Protein AF-0000000071989677 (afdb_homodimer)

Organism: Chionoecetes opilio (NCBI:txid41210)

Sequence (294 aa):
MMSCSSGSSRVSRPVISDDARLCLTEVFINRMLTSAHYLNSQHDYKFWLKRKIQFFIKEGLEKKLRVIFDDLLGLRLSGTVGQAEECGTVGQAEECSSKLAKIMNCDKKTLLEEFLKEILLAKNSVQLQRLYAEYKEQLETGAVDMIMMSCSSGSSRVSRPVISDDARLCLTEVFINRMLTSAHYLNSQHDYKFWLKRKIQFFIKEGLEKKLRVIFDDLLGLRLSGTVGQAEECGTVGQAEECSSKLAKIMNCDKKTLLEEFLKEILLAKNSVQLQRLYAEYKEQLETGAVDMI

Structure (mmCIF, N/CA/C/O backbone):
data_AF-0000000071989677-model_v1
#
loop_
_entity.id
_entity.type
_entity.pdbx_description
1 polymer 'Protein HIRA'
#
loop_
_atom_site.group_PDB
_atom_site.id
_atom_site.type_symbol
_atom_site.label_atom_id
_atom_site.label_alt_id
_atom_site.label_comp_id
_atom_site.label_asym_id
_atom_site.label_entity_id
_atom_site.label_seq_id
_atom_site.pdbx_PDB_ins_code
_atom_site.Cartn_x
_atom_site.Cartn_y
_atom_site.Cartn_z
_atom_site.occupancy
_atom_site.B_iso_or_equiv
_atom_site.auth_seq_id
_atom_site.auth_comp_id
_atom_site.auth_asym_id
_atom_site.auth_atom_id
_atom_site.pdbx_PDB_model_num
ATOM 1 N N . MET A 1 1 ? -60.062 -8.312 21.125 1 34.72 1 MET A N 1
ATOM 2 C CA . MET A 1 1 ? -58.938 -9.047 20.594 1 34.72 1 MET A CA 1
ATOM 3 C C . MET A 1 1 ? -58.188 -8.211 19.562 1 34.72 1 MET A C 1
ATOM 5 O O . MET A 1 1 ? -58.656 -8.016 18.438 1 34.72 1 MET A O 1
ATOM 9 N N . MET A 1 2 ? -57.625 -7.062 19.969 1 46.72 2 MET A N 1
ATOM 10 C CA . MET A 1 2 ? -56.781 -6.148 19.219 1 46.72 2 MET A CA 1
ATOM 11 C C . MET A 1 2 ? -55.562 -6.879 18.641 1 46.72 2 MET A C 1
ATOM 13 O O . MET A 1 2 ? -54.781 -7.496 19.375 1 46.72 2 MET A O 1
ATOM 17 N N . SER A 1 3 ? -55.656 -7.508 17.422 1 47.75 3 SER A N 1
ATOM 18 C CA . SER A 1 3 ? -54.562 -8.062 16.641 1 47.75 3 SER A CA 1
ATOM 19 C C . SER A 1 3 ? -53.438 -7.047 16.484 1 47.75 3 SER A C 1
ATOM 21 O O . SER A 1 3 ? -53.656 -5.945 15.969 1 47.75 3 SER A O 1
ATOM 23 N N . CYS A 1 4 ? -52.5 -6.91 17.438 1 49.66 4 CYS A N 1
ATOM 24 C CA . CYS A 1 4 ? -51.25 -6.211 17.234 1 49.66 4 CYS A CA 1
ATOM 25 C C . CYS A 1 4 ? -50.562 -6.684 15.945 1 49.66 4 CYS A C 1
ATOM 27 O O . CYS A 1 4 ? -50.344 -7.883 15.758 1 49.66 4 CYS A O 1
ATOM 29 N N . SER A 1 5 ? -50.906 -6.082 14.766 1 47.75 5 SER A N 1
ATOM 30 C CA . SER A 1 5 ? -50.125 -6.293 13.555 1 47.75 5 SER A CA 1
ATOM 31 C C . SER A 1 5 ? -48.625 -6.074 13.805 1 47.75 5 SER A C 1
ATOM 33 O O . SER A 1 5 ? -48.219 -4.977 14.188 1 47.75 5 SER A O 1
ATOM 35 N N . SER A 1 6 ? -47.906 -7.012 14.43 1 46.47 6 SER A N 1
ATOM 36 C CA . SER A 1 6 ? -46.438 -6.957 14.453 1 46.47 6 SER A CA 1
ATOM 37 C C . SER A 1 6 ? -45.875 -6.676 13.062 1 46.47 6 SER A C 1
ATOM 39 O O . SER A 1 6 ? -46.031 -7.492 12.148 1 46.47 6 SER A O 1
ATOM 41 N N . GLY A 1 7 ? -46.031 -5.48 12.555 1 43.81 7 GLY A N 1
ATOM 42 C CA . GLY A 1 7 ? -45.312 -5.109 11.344 1 43.81 7 GLY A CA 1
ATOM 43 C C . GLY A 1 7 ? -43.844 -5.562 11.352 1 43.81 7 GLY A C 1
ATOM 44 O O . GLY A 1 7 ? -43.125 -5.32 12.312 1 43.81 7 GLY A O 1
ATOM 45 N N . SER A 1 8 ? -43.469 -6.785 10.922 1 48.72 8 SER A N 1
ATOM 46 C CA . SER A 1 8 ? -42.125 -7.238 10.656 1 48.72 8 SER A CA 1
ATOM 47 C C . SER A 1 8 ? -41.312 -6.184 9.883 1 48.72 8 SER A C 1
ATOM 49 O O . SER A 1 8 ? -41.594 -5.934 8.703 1 48.72 8 SER A O 1
ATOM 51 N N . SER A 1 9 ? -41 -5.016 10.469 1 49.25 9 SER A N 1
ATOM 52 C CA . SER A 1 9 ? -40.062 -4.098 9.812 1 49.25 9 SER A CA 1
ATOM 53 C C . SER A 1 9 ? -38.875 -4.848 9.203 1 49.25 9 SER A C 1
ATOM 55 O O . SER A 1 9 ? -38.125 -5.512 9.922 1 49.25 9 SER A O 1
ATOM 57 N N . ARG A 1 10 ? -38.938 -5.469 8.1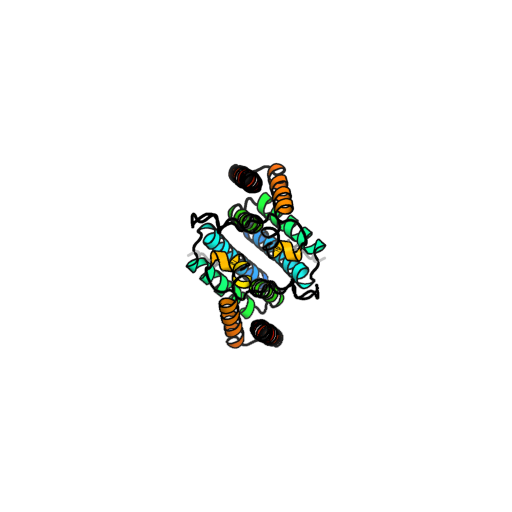09 1 52.16 10 ARG A N 1
ATOM 58 C CA . ARG A 1 10 ? -37.781 -6.02 7.398 1 52.16 10 ARG A CA 1
ATOM 59 C C . ARG A 1 10 ? -36.594 -5.082 7.48 1 52.16 10 ARG A C 1
ATOM 61 O O . ARG A 1 10 ? -36.688 -3.924 7.062 1 52.16 10 ARG A O 1
ATOM 68 N N . VAL A 1 11 ? -35.844 -4.902 8.492 1 56.12 11 VAL A N 1
ATOM 69 C CA . VAL A 1 11 ? -34.625 -4.148 8.555 1 56.12 11 VAL A CA 1
ATOM 70 C C . VAL A 1 11 ? -33.812 -4.348 7.266 1 56.12 11 VAL A C 1
ATOM 72 O O . VAL A 1 11 ? -33.469 -5.477 6.906 1 56.12 11 VAL A O 1
ATOM 75 N N . SER A 1 12 ? -34.156 -3.689 6.18 1 59.22 12 SER A N 1
ATOM 76 C CA . SER A 1 12 ? -33.406 -3.717 4.926 1 59.22 12 SER A CA 1
ATOM 77 C C . SER A 1 12 ? -31.906 -3.545 5.168 1 59.22 12 SER A C 1
ATOM 79 O O . SER A 1 12 ? -31.484 -2.625 5.875 1 59.22 12 SER A O 1
ATOM 81 N N . ARG A 1 13 ? -31.172 -4.586 5.414 1 62.34 13 ARG A N 1
ATOM 82 C CA . ARG A 1 13 ? -29.719 -4.496 5.539 1 62.34 13 ARG A CA 1
ATOM 83 C C . ARG A 1 13 ? -29.125 -3.596 4.457 1 62.34 13 ARG A C 1
ATOM 85 O O . ARG A 1 13 ? -29.484 -3.715 3.283 1 62.34 13 ARG A O 1
ATOM 92 N N . PRO A 1 14 ? -28.594 -2.406 4.816 1 66.12 14 PRO A N 1
ATOM 93 C CA . PRO A 1 14 ? -28.016 -1.538 3.789 1 66.12 14 PRO A CA 1
ATOM 94 C C . PRO A 1 14 ? -27.172 -2.309 2.768 1 66.12 14 PRO A C 1
ATOM 96 O O . PRO A 1 14 ? -26.406 -3.205 3.139 1 66.12 14 PRO A O 1
ATOM 99 N N . VAL A 1 15 ? -27.641 -2.412 1.611 1 72.94 15 VAL A N 1
ATOM 100 C CA . VAL A 1 15 ? -26.891 -3.041 0.527 1 72.94 15 VAL A CA 1
ATOM 101 C C . VAL A 1 15 ? -25.562 -2.318 0.331 1 72.94 15 VAL A C 1
ATOM 103 O O . VAL A 1 15 ? -25.531 -1.092 0.214 1 72.94 15 VAL A O 1
ATOM 106 N N . ILE A 1 16 ? -24.422 -2.861 0.712 1 79.94 16 ILE A N 1
ATOM 107 C CA . ILE A 1 16 ? -23.094 -2.305 0.439 1 79.94 16 ILE A CA 1
ATOM 108 C C . ILE A 1 16 ? -22.766 -2.451 -1.046 1 79.94 16 ILE A C 1
ATOM 110 O O . ILE A 1 16 ? -22.953 -3.523 -1.625 1 79.94 16 ILE A O 1
ATOM 114 N N . SER A 1 17 ? -22.531 -1.396 -1.758 1 85.75 17 SER A N 1
ATOM 115 C CA . SER A 1 17 ? -22.156 -1.418 -3.172 1 85.75 17 SER A CA 1
ATOM 116 C C . SER A 1 17 ? -20.922 -2.275 -3.412 1 85.75 17 SER A C 1
ATOM 118 O O . SER A 1 17 ? -20.125 -2.48 -2.504 1 85.75 17 SER A O 1
ATOM 120 N N . ASP A 1 18 ? -20.812 -2.881 -4.488 1 87.25 18 ASP A N 1
ATOM 121 C CA . ASP A 1 18 ? -19.672 -3.695 -4.871 1 87.25 18 ASP A CA 1
ATOM 122 C C . ASP A 1 18 ? -18.359 -2.932 -4.672 1 87.25 18 ASP A C 1
ATOM 124 O O . ASP A 1 18 ? -17.375 -3.494 -4.195 1 87.25 18 ASP A O 1
ATOM 128 N N . ASP A 1 19 ? -18.422 -1.748 -5.035 1 86.62 19 ASP A N 1
ATOM 129 C CA . ASP A 1 19 ? -17.234 -0.915 -4.887 1 86.62 19 ASP A CA 1
ATOM 130 C C . ASP A 1 19 ? -16.859 -0.758 -3.416 1 86.62 19 ASP A C 1
ATOM 132 O O . ASP A 1 19 ? -15.672 -0.759 -3.07 1 86.62 19 ASP A O 1
ATOM 136 N N . ALA A 1 20 ? -17.844 -0.598 -2.615 1 87.75 20 ALA A N 1
ATOM 137 C CA . ALA A 1 20 ? -17.594 -0.461 -1.183 1 87.75 20 ALA A CA 1
ATOM 138 C C . ALA A 1 20 ? -17.016 -1.749 -0.599 1 87.75 20 ALA A C 1
ATOM 140 O O . ALA A 1 20 ? -16.125 -1.71 0.255 1 87.75 20 ALA A O 1
ATOM 141 N N . ARG A 1 21 ? -17.547 -2.795 -1.074 1 90.81 21 ARG A N 1
ATOM 142 C CA . ARG A 1 21 ? -17.062 -4.09 -0.607 1 90.81 21 ARG A CA 1
ATOM 143 C C . ARG A 1 21 ? -15.594 -4.289 -0.957 1 90.81 21 ARG A C 1
ATOM 145 O O . ARG A 1 21 ? -14.82 -4.797 -0.142 1 90.81 21 ARG A O 1
ATOM 152 N N . LEU A 1 22 ? -15.219 -3.91 -2.186 1 93.44 22 LEU A N 1
ATOM 153 C CA . LEU A 1 22 ? -13.836 -4.012 -2.631 1 93.44 22 LEU A CA 1
ATOM 154 C C . LEU A 1 22 ? -12.922 -3.145 -1.771 1 93.44 22 LEU A C 1
ATOM 156 O O . LEU A 1 22 ? -11.844 -3.584 -1.364 1 93.44 22 LEU A O 1
ATOM 160 N N . CYS A 1 23 ? -13.422 -1.989 -1.438 1 94.06 23 CYS A N 1
ATOM 161 C CA . CYS A 1 23 ? -12.648 -1.053 -0.632 1 94.06 23 CYS A CA 1
ATOM 162 C C . CYS A 1 23 ? -12.461 -1.581 0.785 1 94.06 23 CYS A C 1
ATOM 164 O O . CYS A 1 23 ? -11.359 -1.534 1.327 1 94.06 23 CYS A O 1
ATOM 166 N N . LEU A 1 24 ? -13.508 -2.074 1.321 1 93.94 24 LEU A N 1
ATOM 167 C CA . LEU A 1 24 ? -13.438 -2.561 2.695 1 93.94 24 LEU A CA 1
ATOM 168 C C . LEU A 1 24 ? -12.523 -3.775 2.799 1 93.94 24 LEU A C 1
ATOM 170 O O . LEU A 1 24 ? -11.758 -3.898 3.754 1 93.94 24 LEU A O 1
ATOM 174 N N . THR A 1 25 ? -12.555 -4.621 1.812 1 96.5 25 THR A N 1
ATOM 175 C CA . THR A 1 25 ? -11.703 -5.805 1.805 1 96.5 25 THR A CA 1
ATOM 176 C C . THR A 1 25 ? -10.242 -5.414 1.649 1 96.5 25 THR A C 1
ATOM 178 O O . THR A 1 25 ? -9.375 -5.922 2.371 1 96.5 25 THR A O 1
ATOM 181 N N . GLU A 1 26 ? -10.023 -4.492 0.731 1 97 26 GLU A N 1
ATOM 182 C CA . GLU A 1 26 ? -8.656 -4.039 0.523 1 97 26 GLU A CA 1
ATOM 183 C C . GLU A 1 26 ? -8.086 -3.391 1.784 1 97 26 GLU A C 1
ATOM 185 O O . GLU A 1 26 ? -6.953 -3.668 2.176 1 97 26 GLU A O 1
ATOM 190 N N . VAL A 1 27 ? -8.875 -2.574 2.408 1 95.75 27 VAL A N 1
ATOM 191 C CA . VAL A 1 27 ? -8.43 -1.885 3.615 1 95.75 27 VAL A CA 1
ATOM 192 C C . VAL A 1 27 ? -8.18 -2.898 4.727 1 95.75 27 VAL A C 1
ATOM 194 O O . VAL A 1 27 ? -7.195 -2.793 5.465 1 95.75 27 VAL A O 1
ATOM 197 N N . PHE A 1 28 ? -9 -3.867 4.828 1 96.12 28 PHE A N 1
ATOM 198 C CA . PHE A 1 28 ? -8.828 -4.914 5.828 1 96.12 28 PHE A CA 1
ATOM 199 C C . PHE A 1 28 ? -7.523 -5.668 5.609 1 96.12 28 PHE A C 1
ATOM 201 O O . PHE A 1 28 ? -6.734 -5.832 6.543 1 96.12 28 PHE A O 1
ATOM 208 N N . ILE A 1 29 ? -7.289 -6.094 4.441 1 97.62 29 ILE A N 1
ATOM 209 C CA . ILE A 1 29 ? -6.07 -6.828 4.121 1 97.62 29 ILE A CA 1
ATOM 210 C C . ILE A 1 29 ? -4.852 -5.961 4.43 1 97.62 29 ILE A C 1
ATOM 212 O O . ILE A 1 29 ? -3.877 -6.438 5.02 1 97.62 29 ILE A O 1
ATOM 216 N N . ASN A 1 30 ? -4.945 -4.73 4.094 1 95.94 30 ASN A N 1
ATOM 217 C CA . ASN A 1 30 ? -3.842 -3.812 4.355 1 95.94 30 ASN A CA 1
ATOM 218 C C . ASN A 1 30 ? -3.625 -3.609 5.852 1 95.94 30 ASN A C 1
ATOM 220 O O . ASN A 1 30 ? -2.488 -3.467 6.305 1 95.94 30 ASN A O 1
ATOM 224 N N . ARG A 1 31 ? -4.688 -3.604 6.508 1 95.12 31 ARG A N 1
ATOM 225 C CA . ARG A 1 31 ? -4.574 -3.5 7.961 1 95.12 31 ARG A CA 1
ATOM 226 C C . ARG A 1 31 ? -3.855 -4.711 8.539 1 95.12 31 ARG A C 1
ATOM 228 O O . ARG A 1 31 ? -2.998 -4.57 9.414 1 95.12 31 ARG A O 1
ATOM 235 N N . MET A 1 32 ? -4.156 -5.844 8.07 1 96.31 32 MET A N 1
ATOM 236 C CA . MET A 1 32 ? -3.52 -7.074 8.531 1 96.31 32 MET A CA 1
ATOM 237 C C . MET A 1 32 ? -2.049 -7.113 8.125 1 96.31 32 MET A C 1
ATOM 239 O O . MET A 1 32 ? -1.194 -7.52 8.914 1 96.31 32 MET A O 1
ATOM 243 N N . LEU A 1 33 ? -1.789 -6.621 6.941 1 94.88 33 LEU A N 1
ATOM 244 C CA . LEU A 1 33 ? -0.411 -6.539 6.469 1 94.88 33 LEU A CA 1
ATOM 245 C C . LEU A 1 33 ? 0.403 -5.582 7.336 1 94.88 33 LEU A C 1
ATOM 247 O O . LEU A 1 33 ? 1.522 -5.906 7.738 1 94.88 33 LEU A O 1
ATOM 251 N N . THR A 1 34 ? -0.198 -4.441 7.699 1 93.62 34 THR A N 1
ATOM 252 C CA . THR A 1 34 ? 0.452 -3.445 8.547 1 93.62 34 THR A CA 1
ATOM 253 C C . THR A 1 34 ? 0.722 -4.016 9.938 1 93.62 34 THR A C 1
ATOM 255 O O . THR A 1 34 ? 1.804 -3.818 10.492 1 93.62 34 THR A O 1
ATOM 258 N N . SER A 1 35 ? -0.231 -4.703 10.422 1 94.31 35 SER A N 1
ATOM 259 C CA . SER A 1 35 ? -0.072 -5.324 11.734 1 94.31 35 SER A CA 1
ATOM 260 C C . SER A 1 35 ? 1.039 -6.371 11.719 1 94.31 35 SER A C 1
ATOM 262 O O . SER A 1 35 ? 1.863 -6.418 12.633 1 94.31 35 SER A O 1
ATOM 264 N N . ALA A 1 36 ? 1.055 -7.203 10.695 1 93.38 36 ALA A N 1
ATOM 265 C CA . ALA A 1 36 ? 2.096 -8.219 10.555 1 93.38 36 ALA A CA 1
ATOM 266 C C . ALA A 1 36 ? 3.477 -7.574 10.453 1 93.38 36 ALA A C 1
ATOM 268 O O . ALA A 1 36 ? 4.445 -8.078 11.031 1 93.38 36 ALA A O 1
ATOM 269 N N . HIS A 1 37 ? 3.535 -6.473 9.703 1 86.88 37 HIS A N 1
ATOM 270 C CA . HIS A 1 37 ? 4.773 -5.715 9.578 1 86.88 37 HIS A CA 1
ATOM 271 C C . HIS A 1 37 ? 5.219 -5.164 10.93 1 86.88 37 HIS A C 1
ATOM 273 O O . HIS A 1 37 ? 6.391 -5.27 11.297 1 86.88 37 HIS A O 1
ATOM 279 N N . TYR A 1 38 ? 4.266 -4.633 11.633 1 83.94 38 TYR A N 1
ATOM 280 C CA . TYR A 1 38 ? 4.535 -4.027 12.93 1 83.94 38 TYR A CA 1
ATOM 281 C C . TYR A 1 38 ? 5.012 -5.07 13.938 1 83.94 38 TYR A C 1
ATOM 283 O O . TYR A 1 38 ? 5.887 -4.797 14.758 1 83.94 38 TYR A O 1
ATOM 291 N N . LEU A 1 39 ? 4.527 -6.195 13.797 1 87.19 39 LEU A N 1
ATOM 292 C CA . LEU A 1 39 ? 4.879 -7.297 14.688 1 87.19 39 LEU A CA 1
ATOM 293 C C . LEU A 1 39 ? 6.129 -8.016 14.188 1 87.19 39 LEU A C 1
ATOM 295 O O . LEU A 1 39 ? 6.656 -8.898 14.867 1 87.19 39 LEU A O 1
ATOM 299 N N . ASN A 1 40 ? 6.605 -7.715 13.117 1 83.56 40 ASN A N 1
ATOM 300 C CA . ASN A 1 40 ? 7.773 -8.305 12.469 1 83.56 40 ASN A CA 1
ATOM 301 C C . ASN A 1 40 ? 7.621 -9.812 12.305 1 83.56 40 ASN A C 1
ATOM 303 O O . ASN A 1 40 ? 8.578 -10.562 12.508 1 83.56 40 ASN A O 1
ATOM 307 N N . SER A 1 41 ? 6.465 -10.188 12.055 1 89.94 41 SER A N 1
ATOM 308 C CA . SER A 1 41 ? 6.199 -11.594 11.781 1 89.94 41 SER A CA 1
ATOM 309 C C . SER A 1 41 ? 6.297 -11.891 10.289 1 89.94 41 SER A C 1
ATOM 311 O O . SER A 1 41 ? 5.406 -11.531 9.516 1 89.94 41 SER A O 1
ATOM 313 N N . GLN A 1 42 ? 7.254 -12.656 9.969 1 87.31 42 GLN A N 1
ATOM 314 C CA . GLN A 1 42 ? 7.516 -12.961 8.57 1 87.31 42 GLN A CA 1
ATOM 315 C C . GLN A 1 42 ? 6.43 -13.867 7.992 1 87.31 42 GLN A C 1
ATOM 317 O O . GLN A 1 42 ? 5.953 -13.641 6.875 1 87.31 42 GLN A O 1
ATOM 322 N N . HIS A 1 43 ? 6.074 -14.828 8.766 1 90.81 43 HIS A N 1
ATOM 323 C CA . HIS A 1 43 ? 5.09 -15.797 8.305 1 90.81 43 HIS A CA 1
ATOM 324 C C . HIS A 1 43 ? 3.738 -15.133 8.055 1 90.81 43 HIS A C 1
ATOM 326 O O . HIS A 1 43 ? 3.119 -15.352 7.008 1 90.81 43 HIS A O 1
ATOM 332 N N . ASP A 1 44 ? 3.348 -14.289 9.016 1 93.88 44 ASP A N 1
ATOM 333 C CA . ASP A 1 44 ? 2.07 -13.602 8.883 1 93.88 44 ASP A CA 1
ATOM 334 C C . ASP A 1 44 ? 2.098 -12.617 7.719 1 93.88 44 ASP A C 1
ATOM 336 O O . ASP A 1 44 ? 1.108 -12.469 6.996 1 93.88 44 ASP A O 1
ATOM 340 N N . TYR A 1 45 ? 3.146 -11.992 7.582 1 92.25 45 TYR A N 1
ATOM 341 C CA . TYR A 1 45 ? 3.26 -11.023 6.492 1 92.25 45 TYR A CA 1
ATOM 342 C C . TYR A 1 45 ? 3.111 -11.711 5.141 1 92.25 45 TYR A C 1
ATOM 344 O O . TYR A 1 45 ? 2.352 -11.25 4.285 1 92.25 45 TYR A O 1
ATOM 352 N N . LYS A 1 46 ? 3.789 -12.781 4.996 1 92.62 46 LYS A N 1
ATOM 353 C CA . LYS A 1 46 ? 3.725 -13.539 3.75 1 92.62 46 LYS A CA 1
ATOM 354 C C . LYS A 1 46 ? 2.303 -14.016 3.469 1 92.62 46 LYS A C 1
ATOM 356 O O . LYS A 1 46 ? 1.837 -13.961 2.33 1 92.62 46 LYS A O 1
ATOM 361 N N . PHE A 1 47 ? 1.685 -14.43 4.473 1 94.38 47 PHE A N 1
ATOM 362 C CA . PHE A 1 47 ? 0.32 -14.922 4.352 1 94.38 47 PHE A CA 1
ATOM 363 C C . PHE A 1 47 ? -0.61 -13.836 3.83 1 94.38 47 PHE A C 1
ATOM 365 O O . PHE A 1 47 ? -1.343 -14.055 2.861 1 94.38 47 PHE A O 1
ATOM 372 N N . TRP A 1 48 ? -0.551 -12.664 4.453 1 96.19 48 TRP A N 1
ATOM 373 C CA . TRP A 1 48 ? -1.458 -11.578 4.086 1 96.19 48 TRP A CA 1
ATOM 374 C C . TRP A 1 48 ? -1.076 -10.984 2.736 1 96.19 48 TRP A C 1
ATOM 376 O O . TRP A 1 48 ? -1.94 -10.516 1.99 1 96.19 48 TRP A O 1
ATOM 386 N N . LEU A 1 49 ? 0.143 -11.039 2.367 1 94.5 49 LEU A N 1
ATOM 387 C CA . LEU A 1 49 ? 0.559 -10.617 1.034 1 94.5 49 LEU A CA 1
ATOM 388 C C . LEU A 1 49 ? -0.009 -11.547 -0.033 1 94.5 49 LEU A C 1
ATOM 390 O O . LEU A 1 49 ? -0.509 -11.086 -1.062 1 94.5 49 LEU A O 1
ATOM 394 N N . LYS A 1 50 ? 0.035 -12.828 0.255 1 96.12 50 LYS A N 1
ATOM 395 C CA . LYS A 1 50 ? -0.557 -13.805 -0.662 1 96.12 50 LYS A CA 1
ATOM 396 C C . LYS A 1 50 ? -2.057 -13.57 -0.817 1 96.12 50 LYS A C 1
ATOM 398 O O . LYS A 1 50 ? -2.584 -13.602 -1.931 1 96.12 50 LYS A O 1
ATOM 403 N N . ARG A 1 51 ? -2.668 -13.289 0.263 1 97.62 51 ARG A N 1
ATOM 404 C CA . ARG A 1 51 ? -4.098 -13 0.23 1 97.62 51 ARG A CA 1
ATOM 405 C C . ARG A 1 51 ? -4.383 -11.727 -0.563 1 97.62 51 ARG A C 1
ATOM 407 O O . ARG A 1 51 ? -5.371 -11.656 -1.293 1 97.62 51 ARG A O 1
ATOM 414 N N . LYS A 1 52 ? -3.594 -10.742 -0.393 1 97.88 52 LYS A N 1
ATOM 415 C CA . LYS A 1 52 ? -3.713 -9.492 -1.141 1 97.88 52 LYS A CA 1
ATOM 416 C C . LYS A 1 52 ? -3.617 -9.742 -2.643 1 97.88 52 LYS A C 1
ATOM 418 O O . LYS A 1 52 ? -4.441 -9.242 -3.414 1 97.88 52 LYS A O 1
ATOM 423 N N . ILE A 1 53 ? -2.697 -10.539 -3.021 1 97.31 53 ILE A N 1
ATOM 424 C CA . ILE A 1 53 ? -2.473 -10.852 -4.43 1 97.31 53 ILE A CA 1
ATOM 425 C C . ILE A 1 53 ? -3.662 -11.633 -4.98 1 97.31 53 ILE A C 1
ATOM 427 O O . ILE A 1 53 ? -4.18 -11.312 -6.055 1 97.31 53 ILE A O 1
ATOM 431 N N . GLN A 1 54 ? -4.082 -12.602 -4.242 1 97 54 GLN A N 1
ATOM 432 C CA . GLN A 1 54 ? -5.25 -13.383 -4.641 1 97 54 GLN A CA 1
ATOM 433 C C . GLN A 1 54 ? -6.477 -12.492 -4.805 1 97 54 GLN A C 1
ATOM 435 O O . GLN A 1 54 ? -7.227 -12.633 -5.773 1 97 54 GLN A O 1
ATOM 440 N N . PHE A 1 55 ? -6.605 -11.586 -3.91 1 97.62 55 PHE A N 1
ATOM 441 C CA . PHE A 1 55 ? -7.715 -10.641 -3.979 1 97.62 55 PHE A CA 1
ATOM 442 C C . PHE A 1 55 ? -7.609 -9.773 -5.227 1 97.62 55 PHE A C 1
ATOM 444 O O . PHE A 1 55 ? -8.602 -9.555 -5.922 1 97.62 55 PHE A O 1
ATOM 451 N N . PHE A 1 56 ? -6.449 -9.258 -5.523 1 96.75 56 PHE A N 1
ATOM 452 C CA . PHE A 1 56 ? -6.242 -8.414 -6.691 1 96.75 56 PHE A CA 1
ATOM 453 C C . PHE A 1 56 ? -6.465 -9.195 -7.977 1 96.75 56 PHE A C 1
ATOM 455 O O . PHE A 1 56 ? -7.008 -8.664 -8.953 1 96.75 56 PHE A O 1
ATOM 462 N N . ILE A 1 57 ? -6.078 -10.484 -8.031 1 97 57 ILE A N 1
ATOM 463 C CA . ILE A 1 57 ? -6.273 -11.344 -9.188 1 97 57 ILE A CA 1
ATOM 464 C C . ILE A 1 57 ? -7.762 -11.609 -9.391 1 97 57 ILE A C 1
ATOM 466 O O . ILE A 1 57 ? -8.289 -11.453 -10.492 1 97 57 ILE A O 1
ATOM 470 N N . LYS A 1 58 ? -8.43 -11.961 -8.289 1 95.19 58 LYS A N 1
ATOM 471 C CA . LYS A 1 58 ? -9.859 -12.266 -8.336 1 95.19 58 LYS A CA 1
ATOM 472 C C . LYS A 1 58 ? -10.656 -11.07 -8.844 1 95.19 58 LYS A C 1
ATOM 474 O O . LYS A 1 58 ? -11.609 -11.234 -9.609 1 95.19 58 LYS A O 1
ATOM 479 N N . GLU A 1 59 ? -10.234 -9.891 -8.453 1 94.69 59 GLU A N 1
ATOM 480 C CA . GLU A 1 59 ? -10.969 -8.672 -8.797 1 94.69 59 GLU A CA 1
ATOM 481 C C . GLU A 1 59 ? -10.438 -8.055 -10.086 1 94.69 59 GLU A C 1
ATOM 483 O O . GLU A 1 59 ? -10.977 -7.066 -10.578 1 94.69 59 GLU A O 1
ATOM 488 N N . GLY A 1 60 ? -9.43 -8.562 -10.648 1 94.38 60 GLY A N 1
ATOM 489 C CA . GLY A 1 60 ? -8.859 -8.125 -11.914 1 94.38 60 GLY A CA 1
ATOM 490 C C . GLY A 1 60 ? -8.172 -6.777 -11.82 1 94.38 60 GLY A C 1
ATOM 491 O O . GLY A 1 60 ? -8.258 -5.965 -12.742 1 94.38 60 GLY A O 1
ATOM 492 N N . LEU A 1 61 ? -7.523 -6.5 -10.719 1 94.19 61 LEU A N 1
ATOM 493 C CA . LEU A 1 61 ? -6.848 -5.227 -10.508 1 94.19 61 LEU A CA 1
ATOM 494 C C . LEU A 1 61 ? -5.414 -5.277 -11.023 1 94.19 61 LEU A C 1
ATOM 496 O O . LEU A 1 61 ? -4.469 -5.273 -10.227 1 94.19 61 LEU A O 1
ATOM 500 N N . GLU A 1 62 ? -5.207 -5.145 -12.25 1 94.75 62 GLU A N 1
ATOM 501 C CA . GLU A 1 62 ? -3.941 -5.355 -12.945 1 94.75 62 GLU A CA 1
ATOM 502 C C . GLU A 1 62 ? -2.912 -4.301 -12.547 1 94.75 62 GLU A C 1
ATOM 504 O O . GLU A 1 62 ? -1.748 -4.629 -12.297 1 94.75 62 GLU A O 1
ATOM 509 N N . LYS A 1 63 ? -3.309 -3.031 -12.508 1 93.94 63 LYS A N 1
ATOM 510 C CA . LYS A 1 63 ? -2.373 -1.946 -12.219 1 93.94 63 LYS A CA 1
ATOM 511 C C . LYS A 1 63 ? -1.741 -2.117 -10.844 1 93.94 63 LYS A C 1
ATOM 513 O O . LYS A 1 63 ? -0.547 -1.864 -10.664 1 93.94 63 LYS A O 1
ATOM 518 N N . LYS A 1 64 ? -2.541 -2.564 -9.898 1 95 64 LYS A N 1
ATOM 519 C CA . LYS A 1 64 ? -2.039 -2.783 -8.547 1 95 64 LYS A CA 1
ATOM 520 C C . LYS A 1 64 ? -1.081 -3.971 -8.5 1 95 64 LYS A C 1
ATOM 522 O O . LYS A 1 64 ? -0.089 -3.947 -7.766 1 95 64 LYS A O 1
ATOM 527 N N . LEU A 1 65 ? -1.343 -4.941 -9.273 1 95.44 65 LEU A N 1
ATOM 528 C CA . LEU A 1 65 ? -0.469 -6.105 -9.352 1 95.44 65 LEU A CA 1
ATOM 529 C C . LEU A 1 65 ? 0.883 -5.73 -9.953 1 95.44 65 LEU A C 1
ATOM 531 O O . LEU A 1 65 ? 1.928 -6.152 -9.445 1 95.44 65 LEU A O 1
ATOM 535 N N . ARG A 1 66 ? 0.811 -4.902 -10.945 1 92.75 66 ARG A N 1
ATOM 536 C CA . ARG A 1 66 ? 2.035 -4.469 -11.609 1 92.75 66 ARG A CA 1
ATOM 537 C C . ARG A 1 66 ? 2.955 -3.734 -10.641 1 92.75 66 ARG A C 1
ATOM 539 O O . ARG A 1 66 ? 4.172 -3.92 -10.672 1 92.75 66 ARG A O 1
ATOM 546 N N . VAL A 1 67 ? 2.373 -2.963 -9.891 1 89.38 67 VAL A N 1
ATOM 547 C CA . VAL A 1 67 ? 3.156 -2.203 -8.922 1 89.38 67 VAL A CA 1
ATOM 548 C C . VAL A 1 67 ? 3.889 -3.16 -7.984 1 89.38 67 VAL A C 1
ATOM 550 O O . VAL A 1 67 ? 5.074 -2.979 -7.707 1 89.38 67 VAL A O 1
ATOM 553 N N . ILE A 1 68 ? 3.188 -4.176 -7.492 1 90.62 68 ILE A N 1
ATOM 554 C CA . ILE A 1 68 ? 3.775 -5.137 -6.562 1 90.62 68 ILE A CA 1
ATOM 555 C C . ILE A 1 68 ? 4.836 -5.965 -7.281 1 90.62 68 ILE A C 1
ATOM 557 O O . ILE A 1 68 ? 5.922 -6.199 -6.742 1 90.62 68 ILE A O 1
ATOM 561 N N . PHE A 1 69 ? 4.535 -6.367 -8.477 1 90.38 69 PHE A N 1
ATOM 562 C CA . PHE A 1 69 ? 5.461 -7.211 -9.219 1 90.38 69 PHE A CA 1
ATOM 563 C C . PHE A 1 69 ? 6.719 -6.438 -9.594 1 90.38 69 PHE A C 1
ATOM 565 O O . PHE A 1 69 ? 7.824 -6.98 -9.547 1 90.38 69 PHE A O 1
ATOM 572 N N . ASP A 1 70 ? 6.555 -5.23 -9.953 1 85.69 70 ASP A N 1
ATOM 573 C CA . ASP A 1 70 ? 7.707 -4.375 -10.219 1 85.69 70 ASP A CA 1
ATOM 574 C C . ASP A 1 70 ? 8.602 -4.258 -8.992 1 85.69 70 ASP A C 1
ATOM 576 O O . ASP A 1 70 ? 9.828 -4.254 -9.109 1 85.69 70 ASP A O 1
ATOM 580 N N . ASP A 1 71 ? 7.961 -4.215 -7.93 1 82.06 71 ASP A N 1
ATOM 581 C CA . ASP A 1 71 ? 8.711 -4.121 -6.676 1 82.06 71 ASP A CA 1
ATOM 582 C C . ASP A 1 71 ? 9.477 -5.41 -6.402 1 82.06 71 ASP A C 1
ATOM 584 O O . ASP A 1 71 ? 10.609 -5.371 -5.914 1 82.06 71 ASP A O 1
ATOM 588 N N . LEU A 1 72 ? 8.938 -6.469 -6.691 1 83.69 72 LEU A N 1
ATOM 589 C CA . LEU A 1 72 ? 9.555 -7.77 -6.461 1 83.69 72 LEU A CA 1
ATOM 590 C C . LEU A 1 72 ? 10.695 -8.016 -7.445 1 83.69 72 LEU A C 1
ATOM 592 O O . LEU A 1 72 ? 11.703 -8.633 -7.094 1 83.69 72 LEU A O 1
ATOM 596 N N . LEU A 1 73 ? 10.594 -7.531 -8.68 1 77.56 73 LEU A N 1
ATOM 597 C CA . LEU A 1 73 ? 11.617 -7.703 -9.711 1 77.56 73 LEU A CA 1
ATOM 598 C C . LEU A 1 73 ? 12.734 -6.68 -9.539 1 77.56 73 LEU A C 1
ATOM 600 O O . 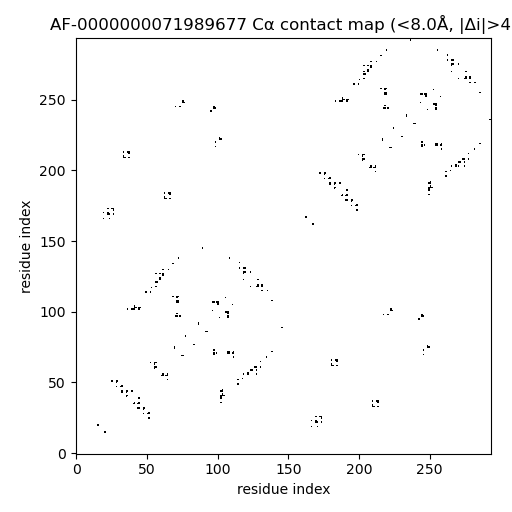LEU A 1 73 ? 13.859 -6.902 -9.984 1 77.56 73 LEU A O 1
ATOM 604 N N . GLY A 1 74 ? 12.562 -5.68 -8.836 1 65.38 74 GLY A N 1
ATOM 605 C CA . GLY A 1 74 ? 13.57 -4.641 -8.727 1 65.38 74 GLY A CA 1
ATOM 606 C C . GLY A 1 74 ? 13.781 -3.869 -10.016 1 65.38 74 GLY A C 1
ATOM 607 O O . GLY A 1 74 ? 14.836 -3.262 -10.219 1 65.38 74 GLY A O 1
ATOM 608 N N . LEU A 1 75 ? 13.281 -4.227 -11.25 1 52.41 75 LEU A N 1
ATOM 609 C CA . LEU A 1 75 ? 13.445 -3.736 -12.609 1 52.41 75 LEU A CA 1
ATOM 610 C C . LEU A 1 75 ? 13.289 -2.221 -12.672 1 52.41 75 LEU A C 1
ATOM 612 O O . LEU A 1 75 ? 13.766 -1.577 -13.609 1 52.41 75 LEU A O 1
ATOM 616 N N . ARG A 1 76 ? 12.492 -1.347 -12.031 1 47.81 76 ARG A N 1
ATOM 617 C CA . ARG A 1 76 ? 12.453 -0.024 -12.641 1 47.81 76 ARG A CA 1
ATOM 618 C C . ARG A 1 76 ? 13.859 0.458 -12.992 1 47.81 76 ARG A C 1
ATOM 620 O O . ARG A 1 76 ? 14.031 1.541 -13.555 1 47.81 76 ARG A O 1
ATOM 627 N N . LEU A 1 77 ? 14.891 0.302 -12.195 1 39.81 77 LEU A N 1
ATOM 628 C CA . LEU A 1 77 ? 16.078 1.016 -12.633 1 39.81 77 LEU A CA 1
ATOM 629 C C . LEU A 1 77 ? 16.562 0.501 -13.984 1 39.81 77 LEU A C 1
ATOM 631 O O . LEU A 1 77 ? 17.328 1.179 -14.672 1 39.81 77 LEU A O 1
ATOM 635 N N . SER A 1 78 ? 16.406 -0.824 -14.258 1 38.47 78 SER A N 1
ATOM 636 C CA . SER A 1 78 ? 17.203 -1.171 -15.43 1 38.47 78 SER A CA 1
ATOM 637 C C . SER A 1 78 ? 16.562 -0.625 -16.703 1 38.47 78 SER A C 1
ATOM 639 O O . SER A 1 78 ? 17.094 -0.823 -17.797 1 38.47 78 SER A O 1
ATOM 641 N N . GLY A 1 79 ? 15.383 -0.326 -16.75 1 36.62 79 GLY A N 1
ATOM 642 C CA . GLY A 1 79 ? 14.961 0.042 -18.094 1 36.62 79 GLY A CA 1
ATOM 643 C C . GLY A 1 79 ? 15.625 1.307 -18.609 1 36.62 79 GLY A C 1
ATOM 644 O O . GLY A 1 79 ? 15.648 1.562 -19.812 1 36.62 79 GLY A O 1
ATOM 645 N N . THR A 1 80 ? 15.375 2.508 -17.969 1 33.88 80 THR A N 1
ATOM 646 C CA . THR A 1 80 ? 15.945 3.611 -18.734 1 33.88 80 THR A CA 1
ATOM 647 C C . THR A 1 80 ? 17.469 3.52 -18.75 1 33.88 80 THR A C 1
ATOM 649 O O . THR A 1 80 ? 18.141 4.309 -19.422 1 33.88 80 THR A O 1
ATOM 652 N N . VAL A 1 81 ? 18.234 3.762 -17.641 1 33.06 81 VAL A N 1
ATOM 653 C CA . VAL A 1 81 ? 19.656 3.941 -17.906 1 33.06 81 VAL A CA 1
ATOM 654 C C . VAL A 1 81 ? 20.234 2.678 -18.547 1 33.06 81 VAL A C 1
ATOM 656 O O . VAL A 1 81 ? 20 1.568 -18.062 1 33.06 81 VAL A O 1
ATOM 659 N N . GLY A 1 82 ? 20.625 2.512 -19.875 1 32.69 82 GLY A N 1
ATOM 660 C CA . GLY A 1 82 ? 21.609 1.732 -20.609 1 32.69 82 GLY A CA 1
ATOM 661 C C . GLY A 1 82 ? 22.656 1.095 -19.719 1 32.69 82 GLY A C 1
ATOM 662 O O . GLY A 1 82 ? 23.547 0.408 -20.203 1 32.69 82 GLY A O 1
ATOM 663 N N . GLN A 1 83 ? 23.312 1.969 -18.875 1 29.64 83 GLN A N 1
ATOM 664 C CA . GLN A 1 83 ? 24.562 1.432 -18.344 1 29.64 83 GLN A CA 1
ATOM 665 C C . GLN A 1 83 ? 24.297 0.254 -17.406 1 29.64 83 GLN A C 1
ATOM 667 O O . GLN A 1 83 ? 23.656 0.413 -16.359 1 29.64 83 GLN A O 1
ATOM 672 N N . ALA A 1 84 ? 24.031 -1.031 -17.828 1 34.12 84 ALA A N 1
ATOM 673 C CA . ALA A 1 84 ? 24.391 -2.322 -17.234 1 34.12 84 ALA A CA 1
ATOM 674 C C . ALA A 1 84 ? 25.391 -2.154 -16.109 1 34.12 84 ALA A C 1
ATOM 676 O O . ALA A 1 84 ? 26.578 -2.463 -16.281 1 34.12 84 ALA A O 1
ATOM 677 N N . GLU A 1 85 ? 25.703 -1.048 -15.578 1 33.84 85 GLU A N 1
ATOM 678 C CA . GLU A 1 85 ? 26.859 -1.164 -14.695 1 33.84 85 GLU A CA 1
ATOM 679 C C . GLU A 1 85 ? 26.766 -2.404 -13.812 1 33.84 85 GLU A C 1
ATOM 681 O O . GLU A 1 85 ? 25.656 -2.805 -13.422 1 33.84 85 GLU A O 1
ATOM 686 N N . GLU A 1 86 ? 27.891 -3.189 -13.805 1 30.53 86 GLU A N 1
ATOM 687 C CA . GLU A 1 86 ? 28.391 -4.426 -13.211 1 30.53 86 GLU A CA 1
ATOM 688 C C . GLU A 1 86 ? 27.922 -4.57 -11.758 1 30.53 86 GLU A C 1
ATOM 690 O O . GLU A 1 86 ? 28.609 -4.121 -10.836 1 30.53 86 GLU A O 1
ATOM 695 N N . CYS A 1 87 ? 26.766 -4.082 -11.375 1 35 87 CYS A N 1
ATOM 696 C CA . CYS A 1 87 ? 26.656 -4.738 -10.078 1 35 87 CYS A CA 1
ATOM 697 C C . CYS A 1 87 ? 27 -6.223 -10.188 1 35 87 CYS A C 1
ATOM 699 O O . CYS A 1 87 ? 26.266 -6.988 -10.812 1 35 87 CYS A O 1
ATOM 701 N N . GLY A 1 88 ? 28.156 -6.492 -10.641 1 31.11 88 GLY A N 1
ATOM 702 C CA . GLY A 1 88 ? 28.828 -7.734 -11 1 31.11 88 GLY A CA 1
ATOM 703 C C . GLY A 1 88 ? 28.234 -8.945 -10.305 1 31.11 88 GLY A C 1
ATOM 704 O O . GLY A 1 88 ? 28.016 -9.984 -10.938 1 31.11 88 GLY A O 1
ATOM 705 N N . THR A 1 89 ? 28.797 -9.172 -9.016 1 31.84 89 THR A N 1
ATOM 706 C CA . THR A 1 89 ? 28.828 -10.547 -8.531 1 31.84 89 THR A CA 1
ATOM 707 C C . THR A 1 89 ? 27.406 -11.039 -8.227 1 31.84 89 THR A C 1
ATOM 709 O O . THR A 1 89 ? 26.531 -10.234 -7.922 1 31.84 89 THR A O 1
ATOM 712 N N . VAL A 1 90 ? 27 -12.172 -8.734 1 37.12 90 VAL A N 1
ATOM 713 C CA . VAL A 1 90 ? 25.844 -13 -8.453 1 37.12 90 VAL A CA 1
ATOM 714 C C . VAL A 1 90 ? 25.266 -12.656 -7.078 1 37.12 90 VAL A C 1
ATOM 716 O O . VAL A 1 90 ? 24.062 -12.773 -6.848 1 37.12 90 VAL A O 1
ATOM 719 N N . GLY A 1 91 ? 26.031 -12.523 -5.988 1 38 91 GLY A N 1
ATOM 720 C CA . GLY A 1 91 ? 25.734 -12.398 -4.574 1 38 91 GLY A CA 1
ATOM 721 C C . GLY A 1 91 ? 25.141 -11.055 -4.203 1 38 91 GLY A C 1
ATOM 722 O O . GLY A 1 91 ? 24.641 -10.875 -3.086 1 38 91 GLY A O 1
ATOM 723 N N . GLN A 1 92 ? 25.453 -9.969 -4.848 1 36.78 92 GLN A N 1
ATOM 724 C CA . GLN A 1 92 ? 25.125 -8.625 -4.375 1 36.78 92 GLN A CA 1
ATOM 725 C C . GLN A 1 92 ? 23.719 -8.219 -4.809 1 36.78 92 GLN A C 1
ATOM 727 O O . GLN A 1 92 ? 23.094 -7.359 -4.18 1 36.78 92 GLN A O 1
ATOM 732 N N . ALA A 1 93 ? 23.281 -8.516 -6 1 41.69 93 ALA A N 1
ATOM 733 C CA . ALA A 1 93 ? 21.906 -8.266 -6.441 1 41.69 93 ALA A CA 1
ATOM 734 C C . ALA A 1 93 ? 20.891 -8.781 -5.418 1 41.69 93 ALA A C 1
ATOM 736 O O . ALA A 1 93 ? 19.844 -8.164 -5.203 1 41.69 93 ALA A O 1
ATOM 737 N N . GLU A 1 94 ? 21.281 -9.938 -4.824 1 41.28 94 GLU A N 1
ATOM 738 C CA . GLU A 1 94 ? 20.484 -10.508 -3.746 1 41.28 94 GLU A CA 1
ATOM 739 C C . GLU A 1 94 ? 20.359 -9.547 -2.57 1 41.28 94 GLU A C 1
ATOM 741 O O . GLU A 1 94 ? 19.406 -9.609 -1.799 1 41.28 94 GLU A O 1
ATOM 746 N N . GLU A 1 95 ? 21.469 -8.789 -2.43 1 40.69 95 GLU A N 1
ATOM 747 C CA . GLU A 1 95 ? 21.516 -8.008 -1.196 1 40.69 95 GLU A CA 1
ATOM 748 C C . GLU A 1 95 ? 20.609 -6.785 -1.282 1 40.69 95 GLU A C 1
ATOM 750 O O . GLU A 1 95 ? 20.062 -6.34 -0.271 1 40.69 95 GLU A O 1
ATOM 755 N N . CYS A 1 96 ? 20.672 -6.168 -2.479 1 43.03 96 CYS A N 1
ATOM 756 C CA . CYS A 1 96 ? 19.812 -4.988 -2.506 1 43.03 96 CYS A CA 1
ATOM 757 C C . CYS A 1 96 ? 18.344 -5.383 -2.475 1 43.03 96 CYS A C 1
ATOM 759 O O . CYS A 1 96 ? 17.656 -5.293 -3.49 1 43.03 96 CYS A O 1
ATOM 761 N N . SER A 1 97 ? 18.203 -6.656 -1.937 1 46.81 97 SER A N 1
ATOM 762 C CA . SER A 1 97 ? 16.875 -7.277 -1.858 1 46.81 97 SER A CA 1
ATOM 763 C C . SER A 1 97 ? 15.859 -6.332 -1.229 1 46.81 97 SER A C 1
ATOM 765 O O . SER A 1 97 ? 16.125 -5.723 -0.19 1 46.81 97 SER A O 1
ATOM 767 N N . SER A 1 98 ? 14.828 -5.969 -1.91 1 55.31 98 SER A N 1
ATOM 768 C CA . SER A 1 98 ? 13.695 -5.117 -1.567 1 55.31 98 SER A CA 1
ATOM 769 C C . SER A 1 98 ? 13.219 -5.375 -0.14 1 55.31 98 SER A C 1
ATOM 771 O O . SER A 1 98 ? 13.477 -6.438 0.423 1 55.31 98 SER A O 1
ATOM 773 N N . LYS A 1 99 ? 12.633 -4.316 0.48 1 57.78 99 LYS A N 1
ATOM 774 C CA . LYS A 1 99 ? 12.023 -4.301 1.805 1 57.78 99 LYS A CA 1
ATOM 775 C C . LYS A 1 99 ? 11.242 -5.586 2.064 1 57.78 99 LYS A C 1
ATOM 777 O O . LYS A 1 99 ? 11.305 -6.141 3.164 1 57.78 99 LYS A O 1
ATOM 782 N N . LEU A 1 100 ? 10.656 -6.043 0.961 1 65.56 100 LEU A N 1
ATOM 783 C CA . LEU A 1 100 ? 9.836 -7.238 1.117 1 65.56 100 LEU A CA 1
ATOM 784 C C . LEU A 1 100 ? 10.695 -8.453 1.456 1 65.56 100 LEU A C 1
ATOM 786 O O . LEU A 1 100 ? 10.32 -9.266 2.299 1 65.56 100 LEU A O 1
ATOM 790 N N . ALA A 1 101 ? 11.758 -8.406 0.853 1 62.94 101 ALA A N 1
ATOM 791 C CA . ALA A 1 101 ? 12.664 -9.531 1.073 1 62.94 101 ALA A CA 1
ATOM 792 C C . ALA A 1 101 ? 13.227 -9.516 2.492 1 62.94 101 ALA A C 1
ATOM 794 O O . ALA A 1 101 ? 13.359 -10.562 3.127 1 62.94 101 ALA A O 1
ATOM 795 N N . LYS A 1 102 ? 13.461 -8.312 2.947 1 64.94 102 LYS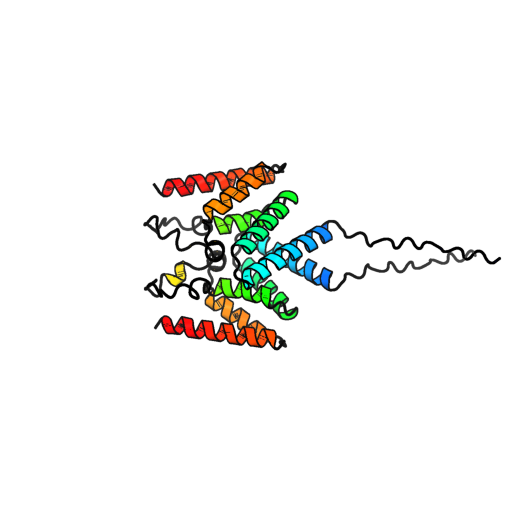 A N 1
ATOM 796 C CA . LYS A 1 102 ? 14.039 -8.172 4.281 1 64.94 102 LYS A CA 1
ATOM 797 C C . LYS A 1 102 ? 13.055 -8.602 5.359 1 64.94 102 LYS A C 1
ATOM 799 O O . LYS A 1 102 ? 13.453 -9.203 6.363 1 64.94 102 LYS A O 1
ATOM 804 N N . ILE A 1 103 ? 11.883 -8.281 5.082 1 66.06 103 ILE A N 1
ATOM 805 C CA . ILE A 1 103 ? 10.859 -8.672 6.051 1 66.06 103 ILE A CA 1
ATOM 806 C C . ILE A 1 103 ? 10.609 -10.172 5.965 1 66.06 103 ILE A C 1
ATOM 808 O O . ILE A 1 103 ? 10.477 -10.844 6.992 1 66.06 103 ILE A O 1
ATOM 812 N N . MET A 1 104 ? 10.562 -10.625 4.828 1 71.56 104 MET A N 1
ATOM 813 C CA . MET A 1 104 ? 10.086 -11.984 4.625 1 71.56 104 MET A CA 1
ATOM 814 C C . MET A 1 104 ? 11.25 -12.969 4.543 1 71.56 104 MET A C 1
ATOM 816 O O . MET A 1 104 ? 11.055 -14.18 4.645 1 71.56 104 MET A O 1
ATOM 820 N N . ASN A 1 105 ? 12.453 -12.609 4.664 1 68.19 105 ASN A N 1
ATOM 821 C CA . ASN A 1 105 ? 13.586 -13.516 4.469 1 68.19 105 ASN A CA 1
ATOM 822 C C . ASN A 1 105 ? 13.352 -14.453 3.285 1 68.19 105 ASN A C 1
ATOM 824 O O . ASN A 1 105 ? 13.617 -15.648 3.377 1 68.19 105 ASN A O 1
ATOM 828 N N . CYS A 1 106 ? 12.602 -14.109 2.398 1 72.62 106 CYS A N 1
ATOM 829 C CA . CYS A 1 106 ? 12.336 -14.93 1.222 1 72.62 106 CYS A CA 1
ATOM 830 C C . CYS A 1 106 ? 12.891 -14.273 -0.036 1 72.62 106 CYS A C 1
ATOM 832 O O . CYS A 1 106 ? 13.031 -13.055 -0.094 1 72.62 106 CYS A O 1
ATOM 834 N N . ASP A 1 107 ? 13.297 -15.266 -0.912 1 79.31 107 ASP A N 1
ATOM 835 C CA . ASP A 1 107 ? 13.766 -14.805 -2.215 1 79.31 107 ASP A CA 1
ATOM 836 C C . ASP A 1 107 ? 12.641 -14.125 -2.996 1 79.31 107 ASP A C 1
ATOM 838 O O . ASP A 1 107 ? 11.57 -14.711 -3.189 1 79.31 107 ASP A O 1
ATOM 842 N N . LYS A 1 108 ? 12.703 -12.898 -3.312 1 81.94 108 LYS A N 1
ATOM 843 C CA . LYS A 1 108 ? 11.719 -12.117 -4.059 1 81.94 108 LYS A CA 1
ATOM 844 C C . LYS A 1 108 ? 11.312 -12.828 -5.348 1 81.94 108 LYS A C 1
ATOM 846 O O . LYS A 1 108 ? 10.156 -12.758 -5.762 1 81.94 108 LYS A O 1
ATOM 851 N N . LYS A 1 109 ? 12.289 -13.414 -5.961 1 82.75 109 LYS A N 1
ATOM 852 C CA . LYS A 1 109 ? 12.031 -14.117 -7.211 1 82.75 109 LYS A CA 1
ATOM 853 C C . LYS A 1 109 ? 11.086 -15.297 -6.988 1 82.75 109 LYS A C 1
ATOM 855 O O . LYS A 1 109 ? 10.156 -15.508 -7.766 1 82.75 109 LYS A O 1
ATOM 860 N N . THR A 1 110 ? 11.383 -16 -5.91 1 88.38 110 THR A N 1
ATOM 861 C CA . THR A 1 110 ? 10.539 -17.141 -5.578 1 88.38 110 THR A CA 1
ATOM 862 C C . THR A 1 110 ? 9.109 -16.703 -5.285 1 88.38 110 THR A C 1
ATOM 864 O O . THR A 1 110 ? 8.156 -17.344 -5.699 1 88.38 110 THR A O 1
ATOM 867 N N . LEU A 1 111 ? 8.961 -15.57 -4.672 1 89.88 111 LEU A N 1
ATOM 868 C CA . LEU A 1 111 ? 7.645 -15.031 -4.355 1 89.88 111 LEU A CA 1
ATOM 869 C C . LEU A 1 111 ? 6.898 -14.641 -5.625 1 89.88 111 LEU A C 1
ATOM 871 O O . LEU A 1 111 ? 5.715 -14.953 -5.777 1 89.88 111 LEU A O 1
ATOM 875 N N . LEU A 1 112 ? 7.566 -14 -6.477 1 91.94 112 LEU A N 1
ATOM 876 C CA . LEU A 1 112 ? 6.973 -13.602 -7.746 1 91.94 112 LEU A CA 1
ATOM 877 C C . LEU A 1 112 ? 6.504 -14.812 -8.539 1 91.94 112 LEU A C 1
ATOM 879 O O . LEU A 1 112 ? 5.414 -14.797 -9.117 1 91.94 112 LEU A O 1
ATOM 883 N N . GLU A 1 113 ? 7.312 -15.875 -8.539 1 93.62 113 GLU A N 1
ATOM 884 C CA . GLU A 1 113 ? 6.938 -17.109 -9.234 1 93.62 113 GLU A CA 1
ATOM 885 C C . GLU A 1 113 ? 5.66 -17.703 -8.648 1 93.62 113 GLU A C 1
ATOM 887 O O . GLU A 1 113 ? 4.793 -18.172 -9.391 1 93.62 113 GLU A O 1
ATOM 892 N N . GLU A 1 114 ? 5.613 -17.656 -7.398 1 94.25 114 GLU A N 1
ATOM 893 C CA . GLU A 1 114 ? 4.418 -18.156 -6.723 1 94.25 114 GLU A CA 1
ATOM 894 C C . GLU A 1 114 ? 3.188 -17.344 -7.117 1 94.25 114 GLU A C 1
ATOM 896 O O . GLU A 1 114 ? 2.125 -17.906 -7.383 1 94.25 114 GLU A O 1
ATOM 901 N N . PHE A 1 115 ? 3.314 -16.094 -7.168 1 94.94 115 PHE A N 1
ATOM 902 C CA . PHE A 1 115 ? 2.207 -15.211 -7.516 1 94.94 115 PHE A CA 1
ATOM 903 C C . PHE A 1 115 ? 1.81 -15.391 -8.977 1 94.94 115 PHE A C 1
ATOM 905 O O . PHE A 1 115 ? 0.628 -15.312 -9.32 1 94.94 115 PHE A O 1
ATOM 912 N N . LEU A 1 116 ? 2.744 -15.648 -9.875 1 95.38 116 LEU A N 1
ATOM 913 C CA . LEU A 1 116 ? 2.449 -15.914 -11.281 1 95.38 116 LEU A CA 1
ATOM 914 C C . LEU A 1 116 ? 1.656 -17.203 -11.43 1 95.38 116 LEU A C 1
ATOM 916 O O . LEU A 1 116 ? 0.732 -17.281 -12.25 1 95.38 116 LEU A O 1
ATOM 920 N N . LYS A 1 117 ? 1.985 -18.219 -10.648 1 95.44 117 LYS A N 1
ATOM 921 C CA . LYS A 1 117 ? 1.229 -19.469 -10.648 1 95.44 117 LYS A CA 1
ATOM 922 C C . LYS A 1 117 ? -0.219 -19.234 -10.227 1 95.44 117 LYS A C 1
ATOM 924 O O . LYS A 1 117 ? -1.135 -19.859 -10.758 1 95.44 117 LYS A O 1
ATOM 929 N N . GLU A 1 118 ? -0.416 -18.312 -9.32 1 95.88 118 GLU A N 1
ATOM 930 C CA . GLU A 1 118 ? -1.767 -17.969 -8.891 1 95.88 118 GLU A CA 1
ATOM 931 C C . GLU A 1 118 ? -2.574 -17.359 -10.039 1 95.88 118 GLU A C 1
ATOM 933 O O . GLU A 1 118 ? -3.783 -17.578 -10.133 1 95.88 118 GLU A O 1
ATOM 938 N N . ILE A 1 119 ? -2 -16.609 -10.844 1 95.75 119 ILE A N 1
ATOM 939 C CA . ILE A 1 119 ? -2.672 -16.031 -12 1 95.75 119 ILE A CA 1
ATOM 940 C C . ILE A 1 119 ? -3.129 -17.125 -12.945 1 95.75 119 ILE A C 1
ATOM 942 O O . ILE A 1 119 ? -4.238 -17.078 -13.477 1 95.75 119 ILE A O 1
ATOM 946 N N . LEU A 1 120 ? -2.289 -18.109 -13.172 1 93.38 120 LEU A N 1
ATOM 947 C CA . LEU A 1 120 ? -2.598 -19.219 -14.062 1 93.38 120 LEU A CA 1
ATOM 948 C C . LEU A 1 120 ? -3.779 -20.016 -13.539 1 93.38 120 LEU A C 1
ATOM 950 O O . LEU A 1 120 ? -4.594 -20.516 -14.32 1 93.38 120 LEU A O 1
ATOM 954 N N . LEU A 1 121 ? -3.883 -20.094 -12.273 1 91.81 121 LEU A N 1
ATOM 955 C CA . LEU A 1 121 ? -4.934 -20.891 -11.641 1 91.81 121 LEU A CA 1
ATOM 956 C C . LEU A 1 121 ? -6.277 -20.172 -11.719 1 91.81 121 LEU A C 1
ATOM 958 O O . LEU A 1 121 ? -7.328 -20.812 -11.703 1 91.81 121 LEU A O 1
ATOM 962 N N . ALA A 1 122 ? -6.23 -18.891 -11.812 1 88.88 122 ALA A N 1
ATOM 963 C CA . ALA A 1 122 ? -7.473 -18.125 -11.828 1 88.88 122 ALA A CA 1
ATOM 964 C C . ALA A 1 122 ? -8 -17.969 -13.258 1 88.88 122 ALA A C 1
ATOM 966 O O . ALA A 1 122 ? -7.23 -18.047 -14.219 1 88.88 122 ALA A O 1
ATOM 967 N N . LYS A 1 123 ? -9.25 -18.078 -13.516 1 75.5 123 LYS A N 1
ATOM 968 C CA . LYS A 1 123 ? -9.852 -17.75 -14.805 1 75.5 123 LYS A CA 1
ATOM 969 C C . LYS A 1 123 ? -9.578 -16.297 -15.188 1 75.5 123 LYS A C 1
ATOM 971 O O . LYS A 1 123 ? -9.938 -15.375 -14.445 1 75.5 123 LYS A O 1
ATOM 976 N N . ASN A 1 124 ? -8.75 -16.125 -16.094 1 69.56 124 ASN A N 1
ATOM 977 C CA . ASN A 1 124 ? -8.141 -14.812 -16.156 1 69.56 124 ASN A CA 1
ATOM 978 C C . ASN A 1 124 ? -8.617 -14.023 -17.375 1 69.56 124 ASN A C 1
ATOM 980 O O . ASN A 1 124 ? -8.945 -14.609 -18.422 1 69.56 124 ASN A O 1
ATOM 984 N N . SER A 1 125 ? -8.844 -12.883 -17.125 1 84.12 125 SER A N 1
ATOM 985 C CA . SER A 1 125 ? -9 -11.891 -18.172 1 84.12 125 SER A CA 1
ATOM 986 C C . SER A 1 125 ? -7.75 -11.82 -19.047 1 84.12 125 SER A C 1
ATOM 988 O O . SER A 1 125 ? -6.664 -12.219 -18.625 1 84.12 125 SER A O 1
ATOM 990 N N . VAL A 1 126 ? -7.984 -11.586 -20.234 1 90.12 126 VAL A N 1
ATOM 991 C CA . VAL A 1 126 ? -6.91 -11.414 -21.203 1 90.12 126 VAL A CA 1
ATOM 992 C C . VAL A 1 126 ? -5.812 -10.539 -20.609 1 90.12 126 VAL A C 1
ATOM 994 O O . VAL A 1 126 ? -4.621 -10.797 -20.812 1 90.12 126 VAL A O 1
ATOM 997 N N . GLN A 1 127 ? -6.234 -9.609 -19.797 1 91.56 127 GLN A N 1
ATOM 998 C CA . GLN A 1 127 ? -5.297 -8.672 -19.172 1 91.56 127 GLN A CA 1
ATOM 999 C C . GLN A 1 127 ? -4.367 -9.391 -18.203 1 91.56 127 GLN A C 1
ATOM 1001 O O . GLN A 1 127 ? -3.16 -9.133 -18.188 1 91.56 127 GLN A O 1
ATOM 1006 N N . LEU A 1 128 ? -4.824 -10.281 -17.469 1 94.75 128 LEU A N 1
ATOM 1007 C CA . LEU A 1 128 ? -4.008 -11 -16.484 1 94.75 128 LEU A CA 1
ATOM 1008 C C . LEU A 1 128 ? -3.09 -12 -17.188 1 94.75 128 LEU A C 1
ATOM 1010 O O . LEU A 1 128 ? -1.97 -12.242 -16.734 1 94.75 128 LEU A O 1
ATOM 1014 N N . GLN A 1 129 ? -3.607 -12.438 -18.266 1 93.19 129 GLN A N 1
ATOM 1015 C CA . GLN A 1 129 ? -2.773 -13.336 -19.062 1 93.19 129 GLN A CA 1
ATOM 1016 C C . GLN A 1 129 ? -1.576 -12.602 -19.656 1 93.19 129 GLN A C 1
ATOM 1018 O O . GLN A 1 129 ? -0.457 -13.117 -19.641 1 93.19 129 GLN A O 1
ATOM 1023 N N . ARG A 1 130 ? -1.811 -11.461 -20.109 1 94.88 130 ARG A N 1
ATOM 1024 C CA . ARG A 1 130 ? -0.717 -10.633 -20.609 1 94.88 130 ARG A CA 1
ATOM 1025 C C . ARG A 1 130 ? 0.256 -10.273 -19.5 1 94.88 130 ARG A C 1
ATOM 1027 O O . ARG A 1 130 ? 1.472 -10.289 -19.703 1 94.88 130 ARG A O 1
ATOM 1034 N N . LEU A 1 131 ? -0.242 -10.031 -18.422 1 94.25 131 LEU A N 1
ATOM 1035 C CA . LEU A 1 131 ? 0.585 -9.727 -17.25 1 94.25 131 LEU A CA 1
ATOM 1036 C C . LEU A 1 131 ? 1.49 -10.898 -16.906 1 94.25 131 LEU A C 1
ATOM 1038 O O . LEU A 1 131 ? 2.689 -10.719 -16.688 1 94.25 131 LEU A O 1
ATOM 1042 N N . TYR A 1 132 ? 0.847 -12.031 -16.969 1 94.88 132 TYR A N 1
ATOM 1043 C CA . TYR A 1 132 ? 1.604 -13.242 -16.672 1 94.88 132 TYR A CA 1
ATOM 1044 C C . TYR A 1 132 ? 2.744 -13.422 -17.672 1 94.88 132 TYR A C 1
ATOM 1046 O O . TYR A 1 132 ? 3.889 -13.664 -17.281 1 94.88 132 TYR A O 1
ATOM 1054 N N . ALA A 1 133 ? 2.469 -13.289 -18.875 1 95.19 133 ALA A N 1
ATOM 1055 C CA . ALA A 1 133 ? 3.453 -13.492 -19.938 1 95.19 133 ALA A CA 1
ATOM 1056 C C . ALA A 1 133 ? 4.594 -12.484 -19.828 1 95.19 133 ALA A C 1
ATOM 1058 O O . ALA A 1 133 ? 5.762 -12.836 -20 1 95.19 133 ALA A O 1
ATOM 1059 N N . GLU A 1 134 ? 4.312 -11.305 -19.53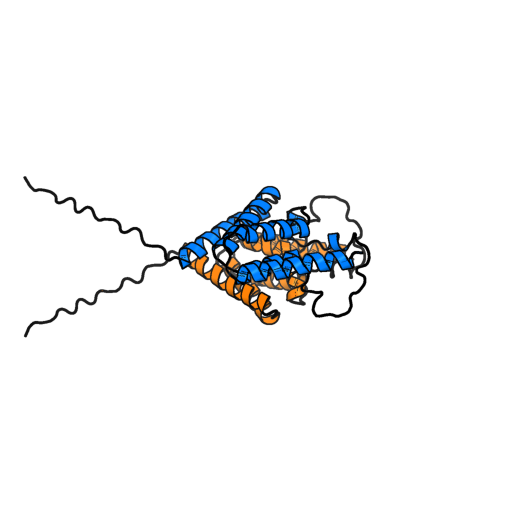1 1 94.75 134 GLU A N 1
ATOM 1060 C CA . GLU A 1 134 ? 5.289 -10.219 -19.422 1 94.75 134 GLU A CA 1
ATOM 1061 C C . GLU A 1 134 ? 6.277 -10.492 -18.297 1 94.75 134 GLU A C 1
ATOM 1063 O O . GLU A 1 134 ? 7.492 -10.398 -18.484 1 94.75 134 GLU A O 1
ATOM 1068 N N . TYR A 1 135 ? 5.777 -10.93 -17.234 1 93.31 135 TYR A N 1
ATOM 1069 C CA . TYR A 1 135 ? 6.656 -11.07 -16.062 1 93.31 135 TYR A CA 1
ATOM 1070 C C . TYR A 1 135 ? 7.352 -12.43 -16.078 1 93.31 135 TYR A C 1
ATOM 1072 O O . TYR A 1 135 ? 8.453 -12.57 -15.547 1 93.31 135 TYR A O 1
ATOM 1080 N N . LYS A 1 136 ? 6.664 -13.336 -16.656 1 93.5 136 LYS A N 1
ATOM 1081 C CA . LYS A 1 136 ? 7.355 -14.602 -16.859 1 93.5 136 LYS A CA 1
ATOM 1082 C C . LYS A 1 136 ? 8.578 -14.43 -17.75 1 93.5 136 LYS A C 1
ATOM 1084 O O . LYS A 1 136 ? 9.648 -14.977 -17.469 1 93.5 136 LYS A O 1
ATOM 1089 N N . GLU A 1 137 ? 8.484 -13.656 -18.766 1 92.81 137 GLU A N 1
ATOM 1090 C CA . GLU A 1 137 ? 9.594 -13.375 -19.672 1 92.81 137 GLU A CA 1
ATOM 1091 C C . GLU A 1 137 ? 10.703 -12.609 -18.969 1 92.81 137 GLU A C 1
ATOM 1093 O O . GLU A 1 137 ? 11.891 -12.906 -19.156 1 92.81 137 GLU A O 1
ATOM 1098 N N . GLN A 1 138 ? 10.375 -11.656 -18.172 1 87.75 138 GLN A N 1
ATOM 1099 C CA . GLN A 1 138 ? 11.359 -10.867 -17.438 1 87.75 138 GLN A CA 1
ATOM 1100 C C . GLN A 1 138 ? 12.133 -11.734 -16.453 1 87.75 138 GLN A C 1
ATOM 1102 O O . GLN A 1 138 ? 13.328 -11.523 -16.25 1 87.75 138 GLN A O 1
ATOM 1107 N N . LEU A 1 139 ? 11.508 -12.656 -15.859 1 86 139 LEU A N 1
ATOM 1108 C CA . LEU A 1 139 ? 12.156 -13.57 -14.922 1 86 139 LEU A CA 1
ATOM 1109 C C . LEU A 1 139 ? 13.141 -14.484 -15.641 1 86 139 LEU A C 1
ATOM 1111 O O . LEU A 1 139 ? 14.203 -14.805 -15.102 1 86 139 LEU A O 1
ATOM 1115 N N . GLU A 1 140 ? 12.812 -14.859 -16.75 1 85.25 140 GLU A N 1
ATOM 1116 C CA . GLU A 1 140 ? 13.656 -15.758 -17.547 1 85.25 140 GLU A CA 1
ATOM 1117 C C . GLU A 1 140 ? 14.852 -15.016 -18.141 1 85.25 140 GLU A C 1
ATOM 1119 O O . GLU A 1 140 ? 15.945 -15.57 -18.219 1 85.25 140 GLU A O 1
ATOM 1124 N N . THR A 1 141 ? 14.609 -13.773 -18.562 1 79.44 141 THR A N 1
ATOM 1125 C CA . THR A 1 141 ? 15.68 -12.969 -19.141 1 79.44 141 THR A CA 1
ATOM 1126 C C . THR A 1 141 ? 16.641 -12.492 -18.062 1 79.44 141 THR A C 1
ATOM 1128 O O . THR A 1 141 ? 17.859 -12.406 -18.297 1 79.44 141 THR A O 1
ATOM 1131 N N . GLY A 1 142 ? 16.172 -12.055 -16.938 1 63.34 142 GLY A N 1
ATOM 1132 C CA . GLY A 1 142 ? 17.047 -11.688 -15.836 1 63.34 142 GLY A CA 1
ATOM 1133 C C . GLY A 1 142 ? 17.906 -12.844 -15.344 1 63.34 142 GLY A C 1
ATOM 1134 O O . GLY A 1 142 ? 19.016 -12.641 -14.852 1 63.34 142 GLY A O 1
ATOM 1135 N N . ALA A 1 143 ? 17.453 -13.969 -15.352 1 57.09 143 ALA A N 1
ATOM 1136 C CA . ALA A 1 143 ? 18.203 -15.188 -15.023 1 57.09 143 ALA A CA 1
ATOM 1137 C C . ALA A 1 143 ? 19.297 -15.438 -16.047 1 57.09 143 ALA A C 1
ATOM 1139 O O . ALA A 1 143 ? 20.359 -15.969 -15.711 1 57.09 143 ALA A O 1
ATOM 1140 N N . VAL A 1 144 ? 19.109 -15.094 -17.25 1 50.75 144 VAL A N 1
ATOM 1141 C CA . VAL A 1 144 ? 20.094 -15.32 -18.312 1 50.75 144 VAL A CA 1
ATOM 1142 C C . VAL A 1 144 ? 21.234 -14.32 -18.156 1 50.75 144 VAL A C 1
ATOM 1144 O O . VAL A 1 144 ? 22.391 -14.625 -18.516 1 50.75 144 VAL A O 1
ATOM 1147 N N . ASP A 1 145 ? 21 -13.195 -17.828 1 47.53 145 ASP A N 1
ATOM 1148 C CA . ASP A 1 145 ? 22.125 -12.273 -17.688 1 47.53 145 ASP A CA 1
ATOM 1149 C C . ASP A 1 145 ? 23.031 -12.688 -16.516 1 47.53 145 ASP A C 1
ATOM 1151 O O . ASP A 1 145 ? 24.094 -12.117 -16.312 1 47.53 145 ASP A O 1
ATOM 1155 N N . MET A 1 146 ? 22.547 -13.492 -15.703 1 42.03 146 MET A N 1
ATOM 1156 C CA . MET A 1 146 ? 23.344 -14 -14.594 1 42.03 146 MET A CA 1
ATOM 1157 C C . MET A 1 146 ? 24.25 -15.133 -15.047 1 42.03 146 MET A C 1
ATOM 1159 O O . MET A 1 146 ? 25.062 -15.641 -14.266 1 42.03 146 MET A O 1
ATOM 1163 N N . ILE A 1 147 ? 24.156 -15.578 -16.203 1 34.97 147 ILE A N 1
ATOM 1164 C CA . ILE A 1 147 ? 25.172 -16.531 -16.672 1 34.97 147 ILE A CA 1
ATOM 1165 C C . ILE A 1 147 ? 26.344 -15.766 -17.281 1 34.97 147 ILE A C 1
ATOM 1167 O O . ILE A 1 147 ? 26.141 -14.883 -18.125 1 34.97 147 ILE A O 1
ATOM 1171 N N . MET B 1 1 ? -59.75 21.266 -8.289 1 34.56 1 MET B N 1
ATOM 1172 C CA . MET B 1 1 ? -58.406 21.734 -8.039 1 34.56 1 MET B CA 1
ATOM 1173 C C . MET B 1 1 ? -57.656 20.781 -7.113 1 34.56 1 MET B C 1
ATOM 1175 O O . MET B 1 1 ? -57.938 20.719 -5.918 1 34.56 1 MET B O 1
ATOM 1179 N N . MET B 1 2 ? -57.438 19.531 -7.543 1 46.28 2 MET B N 1
ATOM 1180 C CA . MET B 1 2 ? -56.688 18.453 -6.902 1 46.28 2 MET B CA 1
ATOM 1181 C C . MET B 1 2 ? -55.25 18.906 -6.574 1 46.28 2 MET B C 1
ATOM 1183 O O . MET B 1 2 ? -54.531 19.344 -7.457 1 46.28 2 MET B O 1
ATOM 1187 N N . SER B 1 3 ? -55 19.531 -5.395 1 47.84 3 SER B N 1
ATOM 1188 C CA . SER B 1 3 ? -53.688 19.844 -4.836 1 47.84 3 SER B CA 1
ATOM 1189 C C . SER B 1 3 ? -52.781 18.609 -4.828 1 47.84 3 SER B C 1
ATOM 1191 O O . SER B 1 3 ? -53.125 17.594 -4.238 1 47.84 3 SER B O 1
ATOM 1193 N N . CYS B 1 4 ? -52.094 18.281 -5.914 1 49.25 4 CYS B N 1
ATOM 1194 C CA . CYS B 1 4 ? -51 17.312 -5.91 1 49.25 4 CYS B CA 1
ATOM 1195 C C . CYS B 1 4 ? -50 17.625 -4.801 1 49.25 4 CYS B C 1
ATOM 1197 O O . CYS B 1 4 ? -49.5 18.75 -4.711 1 49.25 4 CYS B O 1
ATOM 1199 N N . SER B 1 5 ? -50.219 17.109 -3.557 1 47.75 5 SER B N 1
ATOM 1200 C CA . SER B 1 5 ? -49.219 17.156 -2.52 1 47.75 5 SER B CA 1
ATOM 1201 C C . SER B 1 5 ? -47.875 16.594 -3.031 1 47.75 5 SER B C 1
ATOM 1203 O O . SER B 1 5 ? -47.812 15.43 -3.422 1 47.75 5 SER B O 1
ATOM 1205 N N . SER B 1 6 ? -47.094 17.344 -3.814 1 45.91 6 SER B N 1
ATOM 1206 C CA . SER B 1 6 ? -45.719 16.969 -4.117 1 45.91 6 SER B CA 1
ATOM 1207 C C . SER B 1 6 ? -44.969 16.578 -2.85 1 45.91 6 SER B C 1
ATOM 1209 O O . SER B 1 6 ? -44.75 17.422 -1.976 1 45.91 6 SER B O 1
ATOM 1211 N N . GLY B 1 7 ? -45.25 15.469 -2.246 1 44.16 7 GLY B N 1
ATOM 1212 C CA . GLY B 1 7 ? -44.406 14.945 -1.191 1 44.16 7 GLY B CA 1
ATOM 1213 C C . GLY B 1 7 ? -42.938 15.055 -1.508 1 44.16 7 GLY B C 1
ATOM 1214 O O . GLY B 1 7 ? -42.469 14.633 -2.578 1 44.16 7 GLY B O 1
ATOM 1215 N N . SER B 1 8 ? -42.188 16.141 -1.215 1 48.44 8 SER B N 1
ATOM 1216 C CA . SER B 1 8 ? -40.75 16.25 -1.252 1 48.44 8 SER B CA 1
ATOM 1217 C C . SER B 1 8 ? -40.062 15.055 -0.576 1 48.44 8 SER B C 1
ATOM 1219 O O . SER B 1 8 ? -40.156 14.891 0.642 1 48.44 8 SER B O 1
ATOM 1221 N N . SER B 1 9 ? -40.156 13.836 -1.132 1 48.66 9 SER B N 1
ATOM 1222 C CA . SER B 1 9 ? -39.344 12.742 -0.588 1 48.66 9 SER B CA 1
ATOM 1223 C C . SER B 1 9 ? -37.938 13.195 -0.299 1 48.66 9 SER B C 1
ATOM 1225 O O . SER B 1 9 ? -37.25 13.719 -1.182 1 48.66 9 SER B O 1
ATOM 1227 N N . ARG B 1 10 ? -37.625 13.82 0.768 1 52 10 ARG B N 1
ATOM 1228 C CA . ARG B 1 10 ? -36.25 14.094 1.183 1 52 10 ARG B CA 1
ATOM 1229 C C . ARG B 1 10 ? -35.344 12.906 0.884 1 52 10 ARG B C 1
ATOM 1231 O O . ARG B 1 10 ? -35.594 11.797 1.347 1 52 10 ARG B O 1
ATOM 1238 N N . VAL B 1 11 ? -34.875 12.547 -0.231 1 55.94 11 VAL B N 1
ATOM 1239 C CA . VAL B 1 11 ? -33.844 11.531 -0.533 1 55.94 11 VAL B CA 1
ATOM 1240 C C . VAL B 1 11 ? -32.781 11.539 0.548 1 55.94 11 VAL B C 1
ATOM 1242 O O . VAL B 1 11 ? -32.125 12.562 0.792 1 55.94 11 VAL B O 1
ATOM 1245 N N . SER B 1 12 ? -33.031 10.961 1.697 1 59.09 12 SER B N 1
ATOM 1246 C CA . SER B 1 12 ? -32.031 10.828 2.75 1 59.09 12 SER B CA 1
ATOM 1247 C C . SER B 1 12 ? -30.703 10.32 2.189 1 59.09 12 SER B C 1
ATOM 1249 O O . SER B 1 12 ? -30.672 9.328 1.467 1 59.09 12 SER B O 1
ATOM 1251 N N . ARG B 1 13 ? -29.812 11.172 1.726 1 62.59 13 ARG B N 1
ATOM 1252 C CA . ARG B 1 13 ? -28.5 10.75 1.278 1 62.59 13 ARG B CA 1
ATOM 1253 C C . ARG B 1 13 ? -27.891 9.734 2.24 1 62.59 13 ARG B C 1
ATOM 1255 O O . ARG B 1 13 ? -27.938 9.922 3.457 1 62.59 13 ARG B O 1
ATOM 1262 N N . PRO B 1 14 ? -27.734 8.445 1.832 1 66.62 14 PRO B N 1
ATOM 1263 C CA . PRO B 1 14 ? -27.141 7.453 2.736 1 66.62 14 PRO B CA 1
ATOM 1264 C C . PRO B 1 14 ? -25.938 8.008 3.514 1 66.62 14 PRO B C 1
ATOM 1266 O O . PRO B 1 14 ? -25.109 8.719 2.947 1 66.62 14 PRO B O 1
ATOM 1269 N N . VAL B 1 15 ? -26.094 8.156 4.734 1 73.44 15 VAL B N 1
ATOM 1270 C CA . VAL B 1 15 ? -25 8.586 5.598 1 73.44 15 VAL B CA 1
ATOM 1271 C C . VAL B 1 15 ? -23.844 7.594 5.5 1 73.44 15 VAL B C 1
ATOM 1273 O O . VAL B 1 15 ? -24.047 6.383 5.629 1 73.44 15 VAL B O 1
ATOM 1276 N N . ILE B 1 16 ? -22.703 7.875 4.863 1 79.94 16 ILE B N 1
ATOM 1277 C CA . ILE B 1 16 ? -21.516 7.039 4.836 1 79.94 16 ILE B CA 1
ATOM 1278 C C . ILE B 1 16 ? -20.828 7.062 6.207 1 79.94 16 ILE B C 1
ATOM 1280 O O . ILE B 1 16 ? -20.625 8.133 6.785 1 79.94 16 ILE B O 1
ATOM 1284 N N . SER B 1 17 ? -20.688 5.969 6.883 1 85.5 17 SER B N 1
ATOM 1285 C CA . SER B 1 17 ? -20.031 5.867 8.18 1 85.5 17 SER B CA 1
ATOM 1286 C C . SER B 1 17 ? -18.609 6.426 8.117 1 85.5 17 SER B C 1
ATOM 1288 O O . SER B 1 17 ? -18 6.477 7.047 1 85.5 17 SER B O 1
ATOM 1290 N N . ASP B 1 18 ? -18.125 6.953 9.141 1 87.19 18 ASP B N 1
ATOM 1291 C CA . ASP B 1 18 ? -16.781 7.488 9.234 1 87.19 18 ASP B CA 1
ATOM 1292 C C . ASP B 1 18 ? -15.742 6.465 8.766 1 87.19 18 ASP B C 1
ATOM 1294 O O . ASP B 1 18 ? -14.789 6.812 8.062 1 87.19 18 ASP B O 1
ATOM 1298 N N . ASP B 1 19 ? -15.977 5.312 9.172 1 86.56 19 ASP B N 1
ATOM 1299 C CA . ASP B 1 19 ? -15.062 4.246 8.781 1 86.56 19 ASP B CA 1
ATOM 1300 C C . ASP B 1 19 ? -15.07 4.051 7.266 1 86.56 19 ASP B C 1
ATOM 1302 O O . ASP B 1 19 ? -14.023 3.809 6.66 1 86.56 19 ASP B O 1
ATOM 1306 N N . ALA B 1 20 ? -16.219 4.129 6.703 1 87.81 20 ALA B N 1
ATOM 1307 C CA . ALA B 1 20 ? -16.344 3.982 5.254 1 87.81 20 ALA B CA 1
ATOM 1308 C C . ALA B 1 20 ? -15.641 5.133 4.527 1 87.81 20 ALA B C 1
ATOM 1310 O O . ALA B 1 20 ? -15 4.922 3.494 1 87.81 20 ALA B O 1
ATOM 1311 N N . ARG B 1 21 ? -15.797 6.254 5.074 1 90.75 21 ARG B N 1
ATOM 1312 C CA . ARG B 1 21 ? -15.156 7.426 4.48 1 90.75 21 ARG B CA 1
ATOM 1313 C C . ARG B 1 21 ? -13.641 7.285 4.484 1 90.75 21 ARG B C 1
ATOM 1315 O O . ARG B 1 21 ? -12.977 7.625 3.504 1 90.75 21 AR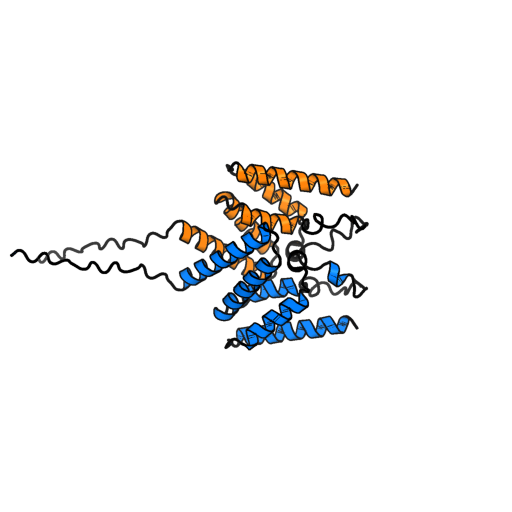G B O 1
ATOM 1322 N N . LEU B 1 22 ? -13.109 6.797 5.617 1 93.5 22 LEU B N 1
ATOM 1323 C CA . LEU B 1 22 ? -11.672 6.582 5.734 1 93.5 22 LEU B CA 1
ATOM 1324 C C . LEU B 1 22 ? -11.188 5.559 4.715 1 93.5 22 LEU B C 1
ATOM 1326 O O . LEU B 1 22 ? -10.156 5.762 4.062 1 93.5 22 LEU B O 1
ATOM 1330 N N . CYS B 1 23 ? -11.992 4.562 4.539 1 94.12 23 CYS B N 1
ATOM 1331 C CA . CYS B 1 23 ? -11.648 3.502 3.602 1 94.12 23 CYS B CA 1
ATOM 1332 C C . CYS B 1 23 ? -11.672 4.012 2.164 1 94.12 23 CYS B C 1
ATOM 1334 O O . CYS B 1 23 ? -10.75 3.738 1.389 1 94.12 23 CYS B O 1
ATOM 1336 N N . LEU B 1 24 ? -12.68 4.727 1.86 1 93.88 24 LEU B N 1
ATOM 1337 C CA . LEU B 1 24 ? -12.82 5.223 0.496 1 93.88 24 LEU B CA 1
ATOM 1338 C C . LEU B 1 24 ? -11.703 6.211 0.157 1 93.88 24 LEU B C 1
ATOM 1340 O O . LEU B 1 24 ? -11.164 6.188 -0.952 1 93.88 24 LEU B O 1
ATOM 1344 N N . THR B 1 25 ? -11.328 7.02 1.108 1 96.5 25 THR B N 1
ATOM 1345 C CA . THR B 1 25 ? -10.258 7.988 0.893 1 96.5 25 THR B CA 1
ATOM 1346 C C . THR B 1 25 ? -8.922 7.285 0.718 1 96.5 25 THR B C 1
ATOM 1348 O O . THR B 1 25 ? -8.156 7.609 -0.194 1 96.5 25 THR B O 1
ATOM 1351 N N . GLU B 1 26 ? -8.711 6.312 1.578 1 96.94 26 GLU B N 1
ATOM 1352 C CA . GL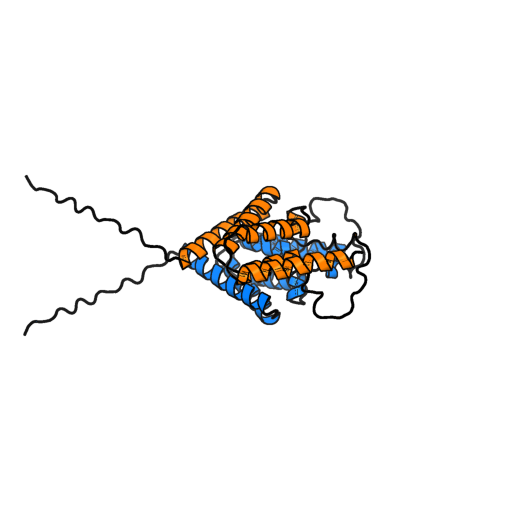U B 1 26 ? -7.465 5.562 1.48 1 96.94 26 GLU B CA 1
ATOM 1353 C C . GLU B 1 26 ? -7.359 4.84 0.141 1 96.94 26 GLU B C 1
ATOM 1355 O O . GLU B 1 26 ? -6.312 4.871 -0.507 1 96.94 26 GLU B O 1
ATOM 1360 N N . VAL B 1 27 ? -8.43 4.23 -0.259 1 95.75 27 VAL B N 1
ATOM 1361 C CA . VAL B 1 27 ? -8.43 3.492 -1.518 1 95.75 27 VAL B CA 1
ATOM 1362 C C . VAL B 1 27 ? -8.219 4.457 -2.684 1 95.75 27 VAL B C 1
ATOM 1364 O O . VAL B 1 27 ? -7.477 4.156 -3.619 1 95.75 27 VAL B O 1
ATOM 1367 N N . PHE B 1 28 ? -8.812 5.59 -2.621 1 96.19 28 PHE B N 1
ATOM 1368 C CA . PHE B 1 28 ? -8.656 6.602 -3.656 1 96.19 28 PHE B CA 1
ATOM 1369 C C . PHE B 1 28 ? -7.195 7.043 -3.762 1 96.19 28 PHE B C 1
ATOM 1371 O O . PHE B 1 28 ? -6.625 7.051 -4.852 1 96.19 28 PHE B O 1
ATOM 1378 N N . ILE B 1 29 ? -6.605 7.371 -2.688 1 97.69 29 ILE B N 1
ATOM 1379 C CA . ILE B 1 29 ? -5.215 7.809 -2.67 1 97.69 29 ILE B CA 1
ATOM 1380 C C . ILE B 1 29 ? -4.32 6.703 -3.229 1 97.69 29 ILE B C 1
ATOM 1382 O O . ILE B 1 29 ? -3.426 6.969 -4.035 1 97.69 29 ILE B O 1
ATOM 1386 N N . ASN B 1 30 ? -4.602 5.52 -2.848 1 95.94 30 ASN B N 1
ATOM 1387 C CA . ASN B 1 30 ? -3.816 4.391 -3.332 1 95.94 30 ASN B CA 1
ATOM 1388 C C . ASN B 1 30 ? -3.996 4.184 -4.832 1 95.94 30 ASN B C 1
ATOM 1390 O O . ASN B 1 30 ? -3.053 3.809 -5.531 1 95.94 30 ASN B O 1
ATOM 1394 N N . ARG B 1 31 ? -5.16 4.426 -5.227 1 95.06 31 ARG B N 1
ATOM 1395 C CA . ARG B 1 31 ? -5.41 4.336 -6.664 1 95.06 31 ARG B CA 1
ATOM 1396 C C . ARG B 1 31 ? -4.594 5.379 -7.426 1 95.06 31 ARG B C 1
ATOM 1398 O O . ARG B 1 31 ? -4.012 5.078 -8.469 1 95.06 31 ARG B O 1
ATOM 1405 N N . MET B 1 32 ? -4.527 6.539 -6.918 1 96.38 32 MET B N 1
ATOM 1406 C CA . MET B 1 32 ? -3.76 7.609 -7.547 1 96.38 32 MET B CA 1
ATOM 1407 C C . MET B 1 32 ? -2.264 7.316 -7.488 1 96.38 32 MET B C 1
ATOM 1409 O O . MET B 1 32 ? -1.543 7.551 -8.461 1 96.38 32 MET B O 1
ATOM 1413 N N . LEU B 1 33 ? -1.836 6.738 -6.391 1 94.81 33 LEU B N 1
ATOM 1414 C CA . LEU B 1 33 ? -0.439 6.344 -6.246 1 94.81 33 LEU B CA 1
ATOM 1415 C C . LEU B 1 33 ? -0.076 5.258 -7.254 1 94.81 33 LEU B C 1
ATOM 1417 O O . LEU B 1 33 ? 0.96 5.34 -7.918 1 94.81 33 LEU B O 1
ATOM 1421 N N . THR B 1 34 ? -0.98 4.289 -7.438 1 93.56 34 THR B N 1
ATOM 1422 C CA . THR B 1 34 ? -0.778 3.203 -8.391 1 93.56 34 THR B CA 1
ATOM 1423 C C . THR B 1 34 ? -0.718 3.738 -9.82 1 93.56 34 THR B C 1
ATOM 1425 O O . THR B 1 34 ? 0.139 3.33 -10.602 1 93.56 34 THR B O 1
ATOM 1428 N N . SER B 1 35 ? -1.587 4.629 -10.086 1 94.25 35 SER B N 1
ATOM 1429 C CA . SER B 1 35 ? -1.603 5.238 -11.414 1 94.25 35 SER B CA 1
ATOM 1430 C C . SER B 1 35 ? -0.317 6.016 -11.68 1 94.25 35 SER B C 1
ATOM 1432 O O . SER B 1 35 ? 0.266 5.906 -12.758 1 94.25 35 SER B O 1
ATOM 1434 N N . ALA B 1 36 ? 0.128 6.801 -10.703 1 93.38 36 ALA B N 1
ATOM 1435 C CA . ALA B 1 36 ? 1.37 7.559 -10.828 1 93.38 36 ALA B CA 1
ATOM 1436 C C . ALA B 1 36 ? 2.562 6.629 -11.039 1 93.38 36 ALA B C 1
ATOM 1438 O O . ALA B 1 36 ? 3.457 6.922 -11.828 1 93.38 36 ALA B O 1
AT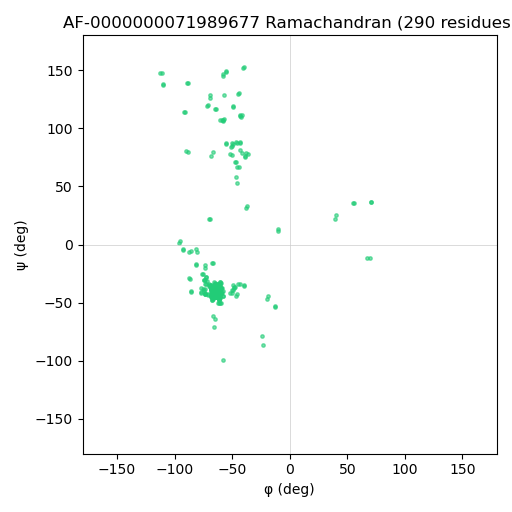OM 1439 N N . HIS B 1 37 ? 2.541 5.516 -10.289 1 86.81 37 HIS B N 1
ATOM 1440 C CA . HIS B 1 37 ? 3.578 4.504 -10.438 1 86.81 37 HIS B CA 1
ATOM 1441 C C . HIS B 1 37 ? 3.572 3.912 -11.844 1 86.81 37 HIS B C 1
ATOM 1443 O O . HIS B 1 37 ? 4.629 3.768 -12.469 1 86.81 37 HIS B O 1
ATOM 1449 N N . TYR B 1 38 ? 2.4 3.615 -12.312 1 84 38 TYR B N 1
ATOM 1450 C CA . TYR B 1 38 ? 2.23 3.004 -13.625 1 84 38 TYR B CA 1
ATOM 1451 C C . TYR B 1 38 ? 2.68 3.953 -14.727 1 84 38 TYR B C 1
ATOM 1453 O O . TYR B 1 38 ? 3.268 3.523 -15.727 1 84 38 TYR B O 1
ATOM 1461 N N . LEU B 1 39 ? 2.48 5.152 -14.508 1 87.25 39 LEU B N 1
ATOM 1462 C CA . LEU B 1 39 ? 2.854 6.18 -15.477 1 87.25 39 LEU B CA 1
ATOM 1463 C C . LEU B 1 39 ? 4.309 6.594 -15.289 1 87.25 39 LEU B C 1
ATOM 1465 O O . LEU B 1 39 ? 4.844 7.359 -16.094 1 87.25 39 LEU B O 1
ATOM 1469 N N . ASN B 1 40 ? 4.949 6.152 -14.367 1 83.56 40 ASN B N 1
ATOM 1470 C CA . ASN B 1 40 ? 6.336 6.449 -14.016 1 83.56 40 ASN B CA 1
ATOM 1471 C C . ASN B 1 40 ? 6.562 7.949 -13.844 1 83.56 40 ASN B C 1
ATOM 1473 O O . ASN B 1 40 ? 7.582 8.484 -14.281 1 83.56 40 ASN B O 1
ATOM 1477 N N . SER B 1 41 ? 5.605 8.562 -13.336 1 89.81 41 SER B N 1
ATOM 1478 C CA . SER B 1 41 ? 5.727 9.992 -13.039 1 89.81 41 SER B CA 1
ATOM 1479 C C . SER B 1 41 ? 6.223 10.219 -11.617 1 89.81 41 SER B C 1
ATOM 1481 O O . SER B 1 41 ? 5.473 10.047 -10.648 1 89.81 41 SER B O 1
ATOM 1483 N N . GLN B 1 42 ? 7.363 10.742 -11.539 1 87.19 42 GLN B N 1
ATOM 1484 C CA . GLN B 1 42 ? 7.992 10.945 -10.242 1 87.19 42 GLN B CA 1
ATOM 1485 C C . GLN B 1 42 ? 7.293 12.055 -9.453 1 87.19 42 GLN B C 1
ATOM 1487 O O . GLN B 1 42 ? 7.043 11.914 -8.258 1 87.19 42 GLN B O 1
ATOM 1492 N N . HIS B 1 43 ? 6.992 13.094 -10.148 1 90.69 43 HIS B N 1
ATOM 1493 C CA . HIS B 1 43 ? 6.371 14.242 -9.492 1 90.69 43 HIS B CA 1
ATOM 1494 C C . HIS B 1 43 ? 5.004 13.883 -8.93 1 90.69 43 HIS B C 1
ATOM 1496 O O . HIS B 1 43 ? 4.699 14.195 -7.777 1 90.69 43 HIS B O 1
ATOM 1502 N N . ASP B 1 44 ? 4.223 13.164 -9.766 1 93.75 44 ASP B N 1
ATOM 1503 C CA . ASP B 1 44 ? 2.891 12.766 -9.32 1 93.75 44 ASP B CA 1
ATOM 1504 C C . ASP B 1 44 ? 2.971 11.766 -8.172 1 93.75 44 ASP B C 1
ATOM 1506 O O . ASP B 1 44 ? 2.17 11.82 -7.234 1 93.75 44 ASP B O 1
ATOM 1510 N N . TYR B 1 45 ? 3.863 10.922 -8.273 1 92.25 45 TYR B N 1
ATOM 1511 C CA . TYR B 1 45 ? 4.008 9.922 -7.219 1 92.25 45 TYR B CA 1
ATOM 1512 C C . TYR B 1 45 ? 4.324 10.586 -5.883 1 92.25 45 TYR B C 1
ATOM 1514 O O . TYR B 1 45 ? 3.697 10.281 -4.867 1 92.25 45 TYR B O 1
ATOM 1522 N N . LYS B 1 46 ? 5.234 11.484 -5.906 1 92.56 46 LYS B N 1
ATOM 1523 C CA . LYS B 1 46 ? 5.621 12.203 -4.695 1 92.56 46 LYS B CA 1
ATOM 1524 C C . LYS B 1 46 ? 4.441 12.969 -4.109 1 92.56 46 LYS B C 1
ATOM 1526 O O . LYS B 1 46 ? 4.242 12.984 -2.893 1 92.56 46 LYS B O 1
ATOM 1531 N N . PHE B 1 47 ? 3.73 13.539 -4.969 1 94.31 47 PHE B N 1
ATOM 1532 C CA . PHE B 1 47 ? 2.572 14.32 -4.555 1 94.31 47 PHE B CA 1
ATOM 1533 C C . PHE B 1 47 ? 1.57 13.453 -3.805 1 94.31 47 PHE B C 1
ATOM 1535 O O . PHE B 1 47 ? 1.144 13.797 -2.701 1 94.31 47 PHE B O 1
ATOM 1542 N N . TRP B 1 48 ? 1.222 12.312 -4.402 1 96.31 48 TRP B N 1
ATOM 1543 C CA . TRP B 1 48 ? 0.208 11.445 -3.812 1 96.31 48 TRP B CA 1
ATOM 1544 C C . TRP B 1 48 ? 0.749 10.742 -2.572 1 96.31 48 TRP B C 1
ATOM 1546 O O . TRP B 1 48 ? -0.002 10.461 -1.635 1 96.31 48 TRP B O 1
ATOM 1556 N N . LEU B 1 49 ? 1.995 10.523 -2.49 1 94.56 49 LEU B N 1
ATOM 1557 C CA . LEU B 1 49 ? 2.602 9.984 -1.279 1 94.56 49 LEU B CA 1
ATOM 1558 C C . LEU B 1 49 ? 2.512 10.984 -0.132 1 94.56 49 LEU B C 1
ATOM 1560 O O . LEU B 1 49 ? 2.172 10.609 0.995 1 94.56 49 LEU B O 1
ATOM 1564 N N . LYS B 1 50 ? 2.773 12.234 -0.442 1 96.12 50 LYS B N 1
ATOM 1565 C CA . LYS B 1 50 ? 2.633 13.281 0.562 1 96.12 50 LYS B CA 1
ATOM 1566 C C . LYS B 1 50 ? 1.194 13.375 1.062 1 96.12 50 LYS B C 1
ATOM 1568 O O . LYS B 1 50 ? 0.956 13.492 2.266 1 96.12 50 LYS B O 1
ATOM 1573 N N . ARG B 1 51 ? 0.31 13.266 0.153 1 97.69 51 ARG B N 1
ATOM 1574 C CA . ARG B 1 51 ? -1.103 13.297 0.52 1 97.69 51 ARG B CA 1
ATOM 1575 C C . ARG B 1 51 ? -1.467 12.094 1.387 1 97.69 51 ARG B C 1
ATOM 1577 O O . ARG B 1 51 ? -2.254 12.219 2.328 1 97.69 51 ARG B O 1
ATOM 1584 N N . LYS B 1 52 ? -0.976 10.969 1.064 1 97.88 52 LYS B N 1
ATOM 1585 C CA . LYS B 1 52 ? -1.192 9.758 1.851 1 97.88 52 LYS B CA 1
ATOM 1586 C C . LYS B 1 52 ? -0.705 9.938 3.285 1 97.88 52 LYS B C 1
ATOM 1588 O O . LYS B 1 52 ? -1.42 9.609 4.234 1 97.88 52 LYS B O 1
ATOM 1593 N N . ILE B 1 53 ? 0.429 10.5 3.426 1 97.31 53 ILE B N 1
ATOM 1594 C CA . ILE B 1 53 ? 1.031 10.719 4.734 1 97.31 53 ILE B CA 1
ATOM 1595 C C . ILE B 1 53 ? 0.199 11.727 5.523 1 97.31 53 ILE B C 1
ATOM 1597 O O . ILE B 1 53 ? -0.119 11.5 6.691 1 97.31 53 ILE B O 1
ATOM 1601 N N . GLN B 1 54 ? -0.152 12.797 4.875 1 97 54 GLN B N 1
ATOM 1602 C CA . GLN B 1 54 ? -0.997 13.805 5.512 1 97 54 GLN B CA 1
ATOM 1603 C C . GLN B 1 54 ? -2.322 13.203 5.969 1 97 54 GLN B C 1
ATOM 1605 O O . GLN B 1 54 ? -2.787 13.477 7.078 1 97 54 GLN B O 1
ATOM 1610 N N . PHE B 1 55 ? -2.844 12.352 5.148 1 97.69 55 PHE B N 1
ATOM 1611 C CA . PHE B 1 55 ? -4.09 11.672 5.488 1 97.69 55 PHE B CA 1
ATOM 1612 C C . PHE B 1 55 ? -3.9 10.773 6.699 1 97.69 55 PHE B C 1
ATOM 1614 O O . PHE B 1 55 ? -4.734 10.758 7.605 1 97.69 55 PHE B O 1
ATOM 1621 N N . PHE B 1 56 ? -2.846 10.016 6.742 1 96.81 56 PHE B N 1
ATOM 1622 C CA . PHE B 1 56 ? -2.576 9.109 7.852 1 96.81 56 PHE B CA 1
ATOM 1623 C C . PHE B 1 56 ? -2.322 9.891 9.133 1 96.81 56 PHE B C 1
ATOM 1625 O O . PHE B 1 56 ? -2.734 9.461 10.219 1 96.81 56 PHE B O 1
ATOM 1632 N N . ILE B 1 57 ? -1.654 11.062 9.062 1 97 57 ILE B N 1
ATOM 1633 C CA . ILE B 1 57 ? -1.388 11.914 10.219 1 97 57 ILE B CA 1
ATOM 1634 C C . ILE B 1 57 ? -2.699 12.492 10.75 1 97 57 ILE B C 1
ATOM 1636 O O . ILE B 1 57 ? -2.98 12.422 11.945 1 97 57 ILE B O 1
ATOM 1640 N N . LYS B 1 58 ? -3.508 13.016 9.82 1 95.25 58 LYS B N 1
ATOM 1641 C CA . LYS B 1 58 ? -4.785 13.625 10.188 1 95.25 58 LYS B CA 1
ATOM 1642 C C . LYS B 1 58 ? -5.691 12.625 10.891 1 95.25 58 LYS B C 1
ATOM 1644 O O . LYS B 1 58 ? -6.387 12.977 11.852 1 95.25 58 LYS B O 1
ATOM 1649 N N . GLU B 1 59 ? -5.645 11.391 10.438 1 94.69 59 GLU B N 1
ATOM 1650 C CA . GLU B 1 59 ? -6.527 10.359 10.969 1 94.69 59 GLU B CA 1
ATOM 1651 C C . GLU B 1 59 ? -5.867 9.602 12.117 1 94.69 59 GLU B C 1
ATOM 1653 O O . GLU B 1 59 ? -6.488 8.742 12.742 1 94.69 59 GLU B O 1
ATOM 1658 N N . GLY B 1 60 ? -4.664 9.867 12.43 1 94.5 60 GLY B N 1
ATOM 1659 C CA . GLY B 1 60 ? -3.939 9.281 13.547 1 94.5 60 GLY B CA 1
ATOM 1660 C C . GLY B 1 60 ? -3.604 7.812 13.336 1 94.5 60 GLY B C 1
ATOM 1661 O O . GLY B 1 60 ? -3.664 7.016 14.273 1 94.5 60 GLY B O 1
ATOM 1662 N N . LEU B 1 61 ? -3.287 7.438 12.125 1 94.25 61 LEU B N 1
ATOM 1663 C CA . LEU B 1 61 ? -2.98 6.051 11.797 1 94.25 61 LEU B CA 1
ATOM 1664 C C . LEU B 1 61 ? -1.491 5.77 11.969 1 94.25 61 LEU B C 1
ATOM 1666 O O . LEU B 1 61 ? -0.773 5.574 10.984 1 94.25 61 LEU B O 1
ATOM 1670 N N . GLU B 1 62 ? -1.049 5.555 13.117 1 94.81 62 GLU B N 1
ATOM 1671 C CA . GLU B 1 62 ? 0.355 5.457 13.508 1 94.81 62 GLU B CA 1
ATOM 1672 C C . GLU B 1 62 ? 1.01 4.215 12.906 1 94.81 62 GLU B C 1
ATOM 1674 O O . GLU B 1 62 ? 2.127 4.285 12.391 1 94.81 62 GLU B O 1
ATOM 1679 N N . LYS B 1 63 ? 0.337 3.072 12.984 1 94 63 LYS B N 1
ATOM 1680 C CA . LYS B 1 63 ? 0.921 1.818 12.516 1 94 63 LYS B CA 1
ATOM 1681 C C . LYS B 1 63 ? 1.244 1.886 11.031 1 94 63 LYS B C 1
ATOM 1683 O O . LYS B 1 63 ? 2.281 1.386 10.586 1 94 63 LYS B O 1
ATOM 1688 N N . LYS B 1 64 ? 0.367 2.527 10.281 1 95.06 64 LYS B N 1
ATOM 1689 C CA . LYS B 1 64 ? 0.581 2.666 8.844 1 95.06 64 LYS B CA 1
ATOM 1690 C C . LYS B 1 64 ? 1.739 3.615 8.547 1 95.06 64 LYS B C 1
ATOM 1692 O O . LYS B 1 64 ? 2.51 3.393 7.613 1 95.06 64 LYS B O 1
ATOM 1697 N N . LEU B 1 65 ? 1.897 4.594 9.344 1 95.5 65 LEU B N 1
ATOM 1698 C CA . LEU B 1 65 ? 3.002 5.535 9.195 1 95.5 65 LEU B CA 1
ATOM 1699 C C . LEU B 1 65 ? 4.336 4.855 9.477 1 95.5 65 LEU B C 1
ATOM 1701 O O . LEU B 1 65 ? 5.309 5.051 8.742 1 95.5 65 LEU B O 1
ATOM 1705 N N . ARG B 1 66 ? 4.312 4.043 10.484 1 92.81 66 ARG B N 1
ATOM 1706 C CA . ARG B 1 66 ? 5.531 3.336 10.867 1 92.81 66 ARG B CA 1
ATOM 1707 C C . ARG B 1 66 ? 6.02 2.439 9.734 1 92.81 66 ARG B C 1
ATOM 1709 O O . ARG B 1 66 ? 7.223 2.355 9.477 1 92.81 66 ARG B O 1
ATOM 1716 N N . VAL B 1 67 ? 5.125 1.84 9.148 1 89.62 67 VAL B N 1
ATOM 1717 C CA . VAL B 1 67 ? 5.477 0.951 8.047 1 89.62 67 VAL B CA 1
ATOM 1718 C C . VAL B 1 67 ? 6.172 1.746 6.941 1 89.62 67 VAL B C 1
ATOM 1720 O O . VAL B 1 67 ? 7.195 1.315 6.41 1 89.62 67 VAL B O 1
ATOM 1723 N N . ILE B 1 68 ? 5.621 2.902 6.59 1 90.75 68 ILE B N 1
ATOM 1724 C CA . ILE B 1 68 ? 6.18 3.732 5.527 1 90.75 68 ILE B CA 1
ATOM 1725 C C . ILE B 1 68 ? 7.531 4.289 5.965 1 90.75 68 ILE B C 1
ATOM 1727 O O . ILE B 1 68 ? 8.492 4.293 5.188 1 90.75 68 ILE B O 1
ATOM 1731 N N . PHE B 1 69 ? 7.605 4.707 7.191 1 90.5 69 PHE B N 1
ATOM 1732 C CA . PHE B 1 69 ? 8.844 5.312 7.684 1 90.5 69 PHE B CA 1
ATOM 1733 C C . PHE B 1 69 ? 9.953 4.27 7.781 1 90.5 69 PHE B C 1
ATOM 1735 O O . PHE B 1 69 ? 11.109 4.559 7.465 1 90.5 69 PHE B O 1
ATOM 1742 N N . ASP B 1 70 ? 9.609 3.115 8.188 1 85.75 70 ASP B N 1
ATOM 1743 C CA . ASP B 1 70 ? 10.578 2.021 8.211 1 85.75 70 ASP B CA 1
ATOM 1744 C C . ASP B 1 70 ? 11.125 1.745 6.812 1 85.75 70 ASP B C 1
ATOM 1746 O O . ASP B 1 70 ? 12.312 1.471 6.645 1 85.75 70 ASP B O 1
ATOM 1750 N N . ASP B 1 71 ? 10.266 1.869 5.93 1 82.31 71 ASP B N 1
ATOM 1751 C CA . ASP B 1 71 ? 10.664 1.646 4.547 1 82.31 71 ASP B CA 1
ATOM 1752 C C . ASP B 1 71 ? 11.617 2.742 4.066 1 82.31 71 ASP B C 1
ATOM 1754 O O . ASP B 1 71 ? 12.562 2.469 3.33 1 82.31 71 ASP B O 1
ATOM 1758 N N . LEU B 1 72 ? 11.398 3.889 4.453 1 83.75 72 LEU B N 1
ATOM 1759 C CA . LEU B 1 72 ? 12.211 5.027 4.047 1 83.75 72 LEU B CA 1
ATOM 1760 C C . LEU B 1 72 ? 13.57 4.996 4.742 1 83.75 72 LEU B C 1
ATOM 1762 O O . LEU B 1 72 ? 14.586 5.391 4.152 1 83.75 72 LEU B O 1
ATOM 1766 N N . LEU B 1 73 ? 13.656 4.512 5.984 1 77.62 73 LEU B N 1
ATOM 1767 C CA . LEU B 1 73 ? 14.898 4.434 6.742 1 77.62 73 LEU B CA 1
ATOM 1768 C C . LEU B 1 73 ? 15.703 3.199 6.348 1 77.62 73 LEU B C 1
ATOM 1770 O O . LEU B 1 73 ? 16.922 3.16 6.527 1 77.62 73 LEU B O 1
ATOM 1774 N N . GLY B 1 74 ? 15.156 2.268 5.746 1 65.5 74 GLY B N 1
ATOM 1775 C CA . GLY B 1 74 ? 15.875 1.038 5.438 1 65.5 74 GLY B CA 1
ATOM 1776 C C . GLY B 1 74 ? 16.172 0.204 6.668 1 65.5 74 GLY B C 1
ATOM 1777 O O . GLY B 1 74 ? 17.094 -0.622 6.652 1 65.5 74 GLY B O 1
ATOM 1778 N N . LEU B 1 75 ? 16.031 0.616 7.984 1 52.19 75 LEU B N 1
ATOM 1779 C CA . LEU B 1 75 ? 16.375 0.06 9.289 1 52.19 75 LEU B CA 1
ATOM 1780 C C . LEU B 1 75 ? 15.898 -1.388 9.398 1 52.19 75 LEU B C 1
ATOM 1782 O O . LEU B 1 75 ? 16.422 -2.148 10.227 1 52.19 75 LEU B O 1
ATOM 1786 N N . ARG B 1 76 ? 14.852 -2.104 8.961 1 47.69 76 ARG B N 1
ATOM 1787 C CA . ARG B 1 76 ? 14.672 -3.395 9.625 1 47.69 76 ARG B CA 1
ATOM 1788 C C . ARG B 1 76 ? 15.992 -4.148 9.711 1 47.69 76 ARG B C 1
ATOM 1790 O O . ARG B 1 76 ? 16.047 -5.262 10.234 1 47.69 76 ARG B O 1
ATOM 1797 N N . LEU B 1 77 ? 16.844 -4.242 8.703 1 39.53 77 LEU B N 1
ATOM 1798 C CA . LEU B 1 77 ? 17.906 -5.23 8.906 1 39.53 77 LEU B CA 1
ATOM 1799 C C . LEU B 1 77 ? 18.75 -4.879 10.125 1 39.53 77 LEU B C 1
ATOM 1801 O O . LEU B 1 77 ? 19.516 -5.715 10.617 1 39.53 77 LEU B O 1
ATOM 1805 N N . SER B 1 78 ? 18.922 -3.547 10.43 1 38.03 78 SER B N 1
ATOM 1806 C CA . SER B 1 78 ? 20 -3.453 11.406 1 38.03 78 SER B CA 1
ATOM 1807 C C . SER B 1 78 ? 19.547 -3.938 12.781 1 38.03 78 SER B C 1
ATOM 1809 O O . SER B 1 78 ? 20.297 -3.855 13.75 1 38.03 78 SER B O 1
ATOM 1811 N N . GLY B 1 79 ? 18.344 -4.047 13.062 1 36.03 79 GLY B N 1
ATOM 1812 C CA . GLY B 1 79 ? 18.156 -4.414 14.453 1 36.03 79 GLY B CA 1
ATOM 1813 C C . GLY B 1 79 ? 18.672 -5.805 14.781 1 36.03 79 GLY B C 1
ATOM 1814 O O . GLY B 1 79 ? 18.719 -6.199 15.945 1 36.03 79 GLY B O 1
ATOM 1815 N N . THR B 1 80 ? 18.141 -6.914 14.156 1 33.19 80 THR B N 1
ATOM 1816 C CA . THR B 1 80 ? 18.672 -8.117 14.781 1 33.19 80 THR B CA 1
ATOM 1817 C C . THR B 1 80 ? 20.203 -8.133 14.703 1 33.19 80 THR B C 1
ATOM 1819 O O . THR B 1 80 ? 20.859 -8.703 15.57 1 33.19 80 THR B O 1
ATOM 1822 N N . VAL B 1 81 ? 20.844 -8.953 13.625 1 32.66 81 VAL B N 1
ATOM 1823 C CA . VAL B 1 81 ? 22.219 -9.422 13.781 1 32.66 81 VAL B CA 1
ATOM 1824 C C . VAL B 1 81 ? 23.156 -8.234 14 1 32.66 81 VAL B C 1
ATOM 1826 O O . VAL B 1 81 ? 22.938 -7.164 13.43 1 32.66 81 VAL B O 1
ATOM 1829 N N . GLY B 1 82 ? 24.125 -8.086 15.078 1 31.94 82 GLY B N 1
ATOM 1830 C CA . GLY B 1 82 ? 25.422 -7.516 15.445 1 31.94 82 GLY B CA 1
ATOM 1831 C C . GLY B 1 82 ? 26.219 -7.047 14.242 1 31.94 82 GLY B C 1
ATOM 1832 O O . GLY B 1 82 ? 27.344 -6.562 14.391 1 31.94 82 GLY B O 1
ATOM 1833 N N . GLN B 1 83 ? 26.375 -7.988 13.25 1 29.23 83 GLN B N 1
ATOM 1834 C CA . GLN B 1 83 ? 27.516 -7.684 12.383 1 29.23 83 GLN B CA 1
ATOM 1835 C C . GLN B 1 83 ? 27.25 -6.438 11.547 1 29.23 83 GLN B C 1
ATOM 1837 O O . GLN B 1 83 ? 26.359 -6.441 10.688 1 29.23 83 GLN B O 1
ATOM 1842 N N . ALA B 1 84 ? 27.312 -5.156 12.016 1 34.59 84 ALA B N 1
ATOM 1843 C CA . ALA B 1 84 ? 27.75 -3.928 11.359 1 34.59 84 ALA B CA 1
ATOM 1844 C C . ALA B 1 84 ? 28.422 -4.23 10.023 1 34.59 84 ALA B C 1
ATOM 1846 O O . ALA B 1 84 ? 29.641 -4.16 9.898 1 34.59 84 ALA B O 1
ATOM 1847 N N . GLU B 1 85 ? 28.375 -5.352 9.43 1 33.53 85 GLU B N 1
ATOM 1848 C CA . GLU B 1 85 ? 29.297 -5.426 8.297 1 33.53 85 GLU B CA 1
ATOM 1849 C C . GLU B 1 85 ? 29.219 -4.16 7.445 1 33.53 85 GLU B C 1
ATOM 1851 O O . GLU B 1 85 ? 28.156 -3.557 7.312 1 33.53 85 GLU B O 1
ATOM 1856 N N . GLU B 1 86 ? 30.422 -3.59 7.176 1 30.8 86 GLU B N 1
ATOM 1857 C CA . GLU B 1 86 ? 31.016 -2.463 6.453 1 30.8 86 GLU B CA 1
ATOM 1858 C C . GLU B 1 86 ? 30.281 -2.205 5.145 1 30.8 86 GLU B C 1
ATOM 1860 O O . GLU B 1 86 ? 30.625 -2.775 4.105 1 30.8 86 GLU B O 1
ATOM 1865 N N . CYS B 1 87 ? 28.984 -2.416 5.047 1 34.97 87 CYS B N 1
ATOM 1866 C CA . CYS B 1 87 ? 28.719 -1.724 3.791 1 34.97 87 CYS B CA 1
ATOM 1867 C C . CYS B 1 87 ? 29.391 -0.358 3.77 1 34.97 87 CYS B C 1
ATOM 1869 O O . CYS B 1 87 ? 29 0.547 4.504 1 34.97 87 CYS B O 1
ATOM 1871 N N . GLY B 1 88 ? 30.625 -0.35 4.02 1 31.31 88 GLY B N 1
ATOM 1872 C CA . GLY B 1 88 ? 31.594 0.714 4.18 1 31.31 88 GLY B CA 1
ATOM 1873 C C . GLY B 1 88 ? 31.203 2.004 3.486 1 31.31 88 GLY B C 1
ATOM 1874 O O . GLY B 1 88 ? 31.438 3.094 4.004 1 31.31 88 GLY B O 1
ATOM 1875 N N . THR B 1 89 ? 31.453 1.988 2.078 1 32.16 89 THR B N 1
ATOM 1876 C CA . THR B 1 89 ? 31.672 3.305 1.487 1 32.16 89 THR B CA 1
ATOM 1877 C C . THR B 1 89 ? 30.375 4.113 1.486 1 32.16 89 THR B C 1
ATOM 1879 O O . THR B 1 89 ? 29.281 3.545 1.459 1 32.16 89 THR B O 1
ATOM 1882 N N . VAL B 1 90 ? 30.344 5.305 2.031 1 37.22 90 VAL B N 1
ATOM 1883 C CA . VAL B 1 90 ? 29.359 6.387 1.995 1 37.22 90 VAL B CA 1
ATOM 1884 C C . VAL B 1 90 ? 28.422 6.195 0.803 1 37.22 90 VAL B C 1
ATOM 1886 O O . VAL B 1 90 ? 27.25 6.578 0.856 1 37.22 90 VAL B O 1
ATOM 1889 N N . GLY B 1 91 ? 28.859 5.867 -0.42 1 38.22 91 GLY B N 1
ATOM 1890 C CA . GLY B 1 91 ? 28.203 5.836 -1.719 1 38.22 91 GLY B CA 1
ATOM 1891 C C . GLY B 1 91 ? 27.234 4.676 -1.874 1 38.22 91 GLY B C 1
ATOM 1892 O O . GLY B 1 91 ? 26.469 4.625 -2.834 1 38.22 91 GLY B O 1
ATOM 1893 N N . GLN B 1 92 ? 27.438 3.559 -1.262 1 36.94 92 GLN B N 1
ATOM 1894 C CA . GLN B 1 92 ? 26.703 2.34 -1.578 1 36.94 92 GLN B CA 1
ATOM 1895 C C . GLN B 1 92 ? 25.375 2.281 -0.814 1 36.94 92 GLN B C 1
ATOM 1897 O O . GLN B 1 92 ? 24.438 1.611 -1.241 1 36.94 92 GLN B O 1
ATOM 1902 N N . ALA B 1 93 ? 25.312 2.652 0.437 1 41.84 93 ALA B N 1
ATOM 1903 C CA . ALA B 1 93 ? 24.062 2.744 1.188 1 41.84 93 ALA B CA 1
ATOM 1904 C C . ALA B 1 93 ? 23 3.51 0.398 1 41.84 93 ALA B C 1
ATOM 1906 O O . ALA B 1 93 ? 21.812 3.174 0.447 1 41.84 93 ALA B O 1
ATOM 1907 N N . GLU B 1 94 ? 23.516 4.559 -0.317 1 41.38 94 GLU B N 1
ATOM 1908 C CA . GLU B 1 94 ? 22.656 5.332 -1.21 1 41.38 94 GLU B CA 1
ATOM 1909 C C . GLU B 1 94 ? 22.062 4.445 -2.301 1 41.38 94 GLU B C 1
ATOM 1911 O O . GLU B 1 94 ? 21 4.754 -2.846 1 41.38 94 GLU B O 1
ATOM 1916 N N . GLU B 1 95 ? 22.875 3.463 -2.662 1 40.75 95 GLU B N 1
ATOM 1917 C CA . GLU B 1 95 ? 22.469 2.721 -3.852 1 40.75 95 GLU B CA 1
ATOM 1918 C C . GLU B 1 95 ? 21.344 1.737 -3.527 1 40.75 95 GLU B C 1
ATOM 1920 O O . GLU B 1 95 ? 20.5 1.455 -4.375 1 40.75 95 GLU B O 1
ATOM 1925 N N . CYS B 1 96 ? 21.516 1.107 -2.35 1 42.91 96 CYS B N 1
ATOM 1926 C CA . CYS B 1 96 ? 20.438 0.157 -2.092 1 42.91 96 CYS B CA 1
ATOM 1927 C C . CYS B 1 96 ? 19.125 0.88 -1.801 1 42.91 96 CYS B C 1
ATOM 1929 O O . CYS B 1 96 ? 18.734 1.016 -0.642 1 42.91 96 CYS B O 1
ATOM 1931 N N . SER B 1 97 ? 19.156 2.184 -2.334 1 46.34 97 SER B N 1
ATOM 1932 C CA . SER B 1 97 ? 18.016 3.076 -2.139 1 46.34 97 SER B CA 1
ATOM 1933 C C . SER B 1 97 ? 16.703 2.387 -2.5 1 46.34 97 SER B C 1
ATOM 1935 O O . SER B 1 97 ? 16.594 1.771 -3.562 1 46.34 97 SER B O 1
ATOM 1937 N N . SER B 1 98 ? 15.797 2.225 -1.583 1 54.78 98 SER B N 1
ATOM 1938 C CA . SER B 1 98 ? 14.461 1.646 -1.648 1 54.78 98 SER B CA 1
ATOM 1939 C C . SER B 1 98 ? 13.742 2.053 -2.932 1 54.78 98 SER B C 1
ATOM 1941 O O . SER B 1 98 ? 14.102 3.053 -3.559 1 54.78 98 SER B O 1
ATOM 1943 N N . LYS B 1 99 ? 12.812 1.176 -3.379 1 57.69 99 LYS B N 1
ATOM 1944 C CA . LYS B 1 99 ? 11.922 1.348 -4.527 1 57.69 99 LYS B CA 1
ATOM 1945 C C . LYS B 1 99 ? 11.414 2.783 -4.613 1 57.69 99 LYS B C 1
ATOM 1947 O O . LYS B 1 99 ? 11.344 3.357 -5.703 1 57.69 99 LYS B O 1
ATOM 1952 N N . LEU B 1 100 ? 11.203 3.303 -3.426 1 65 100 LEU B N 1
ATOM 1953 C CA . LEU B 1 100 ? 10.656 4.656 -3.404 1 65 100 LEU B CA 1
ATOM 1954 C C . LEU B 1 100 ? 11.664 5.656 -3.953 1 65 100 LEU B C 1
ATOM 1956 O O . LEU B 1 100 ? 11.305 6.57 -4.695 1 65 100 LEU B O 1
ATOM 1960 N N . ALA B 1 101 ? 12.812 5.359 -3.623 1 62.47 101 ALA B N 1
ATOM 1961 C CA . ALA B 1 101 ? 13.867 6.262 -4.066 1 62.47 101 ALA B CA 1
ATOM 1962 C C . ALA B 1 101 ? 14.07 6.168 -5.578 1 62.47 101 ALA B C 1
ATOM 1964 O O . ALA B 1 101 ? 14.289 7.18 -6.246 1 62.47 101 ALA B O 1
ATOM 1965 N N . LYS B 1 102 ? 13.914 4.965 -6.051 1 64.38 102 LYS B N 1
ATOM 1966 C CA . LYS B 1 102 ? 14.125 4.738 -7.477 1 64.38 102 LYS B CA 1
ATOM 1967 C C . LYS B 1 102 ? 13.047 5.426 -8.312 1 64.38 102 LYS B C 1
ATOM 1969 O O . LYS B 1 102 ? 13.328 5.953 -9.383 1 64.38 102 LYS B O 1
ATOM 1974 N N . ILE B 1 103 ? 11.93 5.363 -7.766 1 65.25 103 ILE B N 1
ATOM 1975 C CA . ILE B 1 103 ? 10.836 6.004 -8.484 1 65.25 103 ILE B CA 1
ATOM 1976 C C . ILE B 1 103 ? 10.961 7.523 -8.359 1 65.25 103 ILE B C 1
ATOM 1978 O O . ILE B 1 103 ? 10.75 8.25 -9.336 1 65.25 103 ILE B O 1
ATOM 1982 N N . MET B 1 104 ? 11.266 7.918 -7.242 1 70.56 104 MET B N 1
ATOM 1983 C CA . MET B 1 104 ? 11.164 9.344 -6.957 1 70.56 104 MET B CA 1
ATOM 1984 C C . MET B 1 104 ? 12.508 10.039 -7.152 1 70.56 104 MET B C 1
ATOM 1986 O O . MET B 1 104 ? 12.57 11.266 -7.223 1 70.56 104 MET B O 1
ATOM 1990 N N . ASN B 1 105 ? 13.547 9.453 -7.566 1 67.69 105 ASN B N 1
ATOM 1991 C CA . ASN B 1 105 ? 14.859 10.086 -7.648 1 67.69 105 ASN B CA 1
ATOM 1992 C C . ASN B 1 105 ? 15.117 11 -6.449 1 67.69 105 ASN B C 1
ATOM 1994 O O . ASN B 1 105 ? 15.633 12.102 -6.609 1 67.69 105 ASN B O 1
ATOM 1998 N N . CYS B 1 106 ? 14.5 10.82 -5.43 1 72 106 CYS B N 1
ATOM 1999 C CA . CYS B 1 106 ? 14.695 11.633 -4.23 1 72 106 CYS B CA 1
ATOM 2000 C C . CYS B 1 106 ? 15.359 10.82 -3.125 1 72 106 CYS B C 1
ATOM 2002 O O . CYS B 1 106 ? 15.219 9.594 -3.08 1 72 106 CYS B O 1
ATOM 2004 N N . ASP B 1 107 ? 16.156 11.664 -2.379 1 79.19 107 ASP B N 1
ATOM 2005 C CA . ASP B 1 107 ? 16.797 11.062 -1.213 1 79.19 107 ASP B CA 1
ATOM 2006 C C . ASP B 1 107 ? 15.75 10.625 -0.18 1 79.19 107 ASP B C 1
ATOM 2008 O O . ASP B 1 107 ? 14.914 11.43 0.237 1 79.19 107 ASP B O 1
ATOM 2012 N N . LYS B 1 108 ? 15.602 9.406 0.137 1 81.81 108 LYS B N 1
ATOM 2013 C CA . LYS B 1 108 ? 14.672 8.836 1.107 1 81.81 108 LYS B CA 1
ATOM 2014 C C . LYS B 1 108 ? 14.734 9.586 2.436 1 81.81 108 LYS B C 1
ATOM 2016 O O . LYS B 1 108 ? 13.719 9.766 3.104 1 81.81 108 LYS B O 1
ATOM 2021 N N . LYS B 1 109 ? 15.93 9.93 2.791 1 82.62 109 LYS B N 1
ATOM 2022 C CA . LYS B 1 109 ? 16.125 10.648 4.047 1 82.62 109 LYS B CA 1
ATOM 2023 C C . LYS B 1 109 ? 15.438 12.016 4.016 1 82.62 109 LYS B C 1
ATOM 2025 O O . LYS B 1 109 ? 14.781 12.406 4.98 1 82.62 109 LYS B O 1
ATOM 2030 N N . THR B 1 110 ? 15.617 12.656 2.891 1 88.44 110 THR B N 1
ATOM 2031 C CA . THR B 1 110 ? 14.992 13.969 2.729 1 88.44 110 THR B CA 1
ATOM 2032 C C . THR B 1 110 ? 13.477 13.859 2.779 1 88.44 110 THR B C 1
ATOM 2034 O O . THR B 1 110 ? 12.805 14.695 3.387 1 88.44 110 THR B O 1
ATOM 2037 N N . LEU B 1 111 ? 12.953 12.805 2.246 1 89.81 111 LEU B N 1
ATOM 2038 C CA . LEU B 1 111 ? 11.516 12.57 2.248 1 89.81 111 LEU B CA 1
ATOM 2039 C C . LEU B 1 111 ? 11.008 12.32 3.664 1 89.81 111 LEU B C 1
ATOM 2041 O O . LEU B 1 111 ? 9.992 12.883 4.074 1 89.81 111 LEU B O 1
ATOM 2045 N N . LEU B 1 112 ? 11.695 11.531 4.355 1 92 112 LEU B N 1
ATOM 2046 C CA . LEU B 1 112 ? 11.336 11.242 5.734 1 92 112 LEU B CA 1
ATOM 2047 C C . LEU B 1 112 ? 11.336 12.508 6.582 1 92 112 LEU B C 1
ATOM 2049 O O . LEU B 1 112 ? 10.438 12.719 7.398 1 92 112 LEU B O 1
ATOM 2053 N N . GLU B 1 113 ? 12.336 13.375 6.379 1 93.56 113 GLU B N 1
ATOM 2054 C CA . GLU B 1 113 ? 12.406 14.641 7.109 1 93.56 113 GLU B CA 1
ATOM 2055 C C . GLU B 1 113 ? 11.195 15.516 6.82 1 93.56 113 GLU B C 1
ATOM 2057 O O . GLU B 1 113 ? 10.641 16.141 7.727 1 93.56 113 GLU B O 1
ATOM 2062 N N . GLU B 1 114 ? 10.859 15.508 5.605 1 94.25 114 GLU B N 1
ATOM 2063 C CA . GLU B 1 114 ? 9.68 16.266 5.211 1 94.25 114 GLU B CA 1
ATOM 2064 C C . GLU B 1 114 ? 8.422 15.734 5.895 1 94.25 114 GLU B C 1
ATOM 2066 O O . GLU B 1 114 ? 7.598 16.516 6.379 1 94.25 114 GLU B O 1
ATOM 2071 N N . PHE B 1 115 ? 8.281 14.492 5.957 1 94.94 115 PHE B N 1
ATOM 2072 C CA . PHE B 1 115 ? 7.117 13.867 6.57 1 94.94 115 PHE B CA 1
ATOM 2073 C C . PHE B 1 115 ? 7.113 14.086 8.078 1 94.94 115 PHE B C 1
ATOM 2075 O O . PHE B 1 115 ? 6.051 14.258 8.68 1 94.94 115 PHE B O 1
ATOM 2082 N N . LEU B 1 116 ? 8.258 14.109 8.734 1 95.44 116 LEU B N 1
ATOM 2083 C CA . LEU B 1 116 ? 8.359 14.398 10.156 1 95.44 116 LEU B CA 1
ATOM 2084 C C . LEU B 1 116 ? 7.922 15.828 10.453 1 95.44 116 LEU B C 1
ATOM 2086 O O . LEU B 1 116 ? 7.246 16.078 11.453 1 95.44 116 LEU B O 1
ATOM 2090 N N . LYS B 1 117 ? 8.281 16.766 9.586 1 95.44 117 LYS B N 1
ATOM 2091 C CA . LYS B 1 117 ? 7.832 18.156 9.727 1 95.44 117 LYS B CA 1
ATOM 2092 C C . LYS B 1 117 ? 6.312 18.25 9.656 1 95.44 117 LYS B C 1
ATOM 2094 O O . LYS B 1 117 ? 5.699 19.047 10.367 1 95.44 117 LYS B O 1
ATOM 2099 N N . GLU B 1 118 ? 5.723 17.422 8.844 1 95.88 118 GLU B N 1
ATOM 2100 C CA . GLU B 1 118 ? 4.266 17.391 8.742 1 95.88 118 GLU B CA 1
ATOM 2101 C C . GLU B 1 118 ? 3.627 16.938 10.055 1 95.88 118 GLU B C 1
ATOM 2103 O O . GLU B 1 118 ? 2.549 17.422 10.414 1 95.88 118 GLU B O 1
ATOM 2108 N N . ILE B 1 119 ? 4.195 16.062 10.719 1 95.75 119 ILE B N 1
ATOM 2109 C CA . ILE B 1 119 ? 3.693 15.609 12.016 1 95.75 119 ILE B CA 1
ATOM 2110 C C . ILE B 1 119 ? 3.719 16.766 13.008 1 95.75 119 ILE B C 1
ATOM 2112 O O . ILE B 1 119 ? 2.777 16.938 13.789 1 95.75 119 ILE B O 1
ATOM 2116 N N . LEU B 1 120 ? 4.77 17.516 13.016 1 93.31 120 LEU B N 1
ATOM 2117 C CA . LEU B 1 120 ? 4.922 18.641 13.93 1 93.31 120 LEU B CA 1
ATOM 2118 C C . LEU B 1 120 ? 3.855 19.703 13.68 1 93.31 120 LEU B C 1
ATOM 2120 O O . LEU B 1 120 ? 3.371 20.344 14.609 1 93.31 120 LEU B O 1
ATOM 2124 N N . LEU B 1 121 ? 3.486 19.844 12.469 1 91.75 121 LEU B N 1
ATOM 2125 C CA . LEU B 1 121 ? 2.52 20.859 12.078 1 91.75 121 LEU B CA 1
ATOM 2126 C C . LEU B 1 121 ? 1.106 20.453 12.477 1 91.75 121 LEU B C 1
ATOM 2128 O O . LEU B 1 121 ? 0.243 21.297 12.68 1 91.75 121 LEU B O 1
ATOM 2132 N N . ALA B 1 122 ? 0.888 19.172 12.594 1 88.81 122 ALA B N 1
ATOM 2133 C CA . ALA B 1 122 ? -0.453 18.703 12.922 1 88.81 122 ALA B CA 1
ATOM 2134 C C . ALA B 1 122 ? -0.655 18.609 14.43 1 88.81 122 ALA B C 1
ATOM 2136 O O . ALA B 1 122 ? 0.311 18.484 15.188 1 88.81 122 ALA B O 1
ATOM 2137 N N . LYS B 1 123 ? -1.773 19 14.961 1 75.88 123 LYS B N 1
ATOM 2138 C CA . LYS B 1 123 ? -2.113 18.75 16.359 1 75.88 123 LYS B CA 1
ATOM 2139 C C . LYS B 1 123 ? -2.082 17.266 16.688 1 75.88 123 LYS B C 1
ATOM 2141 O O . LYS B 1 123 ? -2.785 16.469 16.047 1 75.88 123 LYS B O 1
ATOM 2146 N N . ASN B 1 124 ? -1.137 16.906 17.391 1 69.88 124 ASN B N 1
ATOM 2147 C CA . ASN B 1 124 ? -0.821 15.484 17.344 1 69.88 124 ASN B CA 1
ATOM 2148 C C . ASN B 1 124 ? -1.167 14.797 18.656 1 69.88 124 ASN B C 1
ATOM 2150 O O . ASN B 1 124 ? -1.101 15.414 19.734 1 69.88 124 ASN B O 1
ATOM 2154 N N . SER B 1 125 ? -1.694 13.75 18.484 1 84.19 125 SER B N 1
ATOM 2155 C CA . SER B 1 125 ? -1.812 12.805 19.578 1 84.19 125 SER B CA 1
ATOM 2156 C C . SER B 1 125 ? -0.445 12.445 20.156 1 84.19 125 SER B C 1
ATOM 2158 O O . SER B 1 125 ? 0.576 12.609 19.484 1 84.19 125 SER B O 1
ATOM 2160 N N . VAL B 1 126 ? -0.453 12.227 21.344 1 90.31 126 VAL B N 1
ATOM 2161 C CA . VAL B 1 126 ? 0.753 11.805 22.047 1 90.31 126 VAL B CA 1
ATOM 2162 C C . VAL B 1 126 ? 1.467 10.727 21.234 1 90.31 126 VAL B C 1
ATOM 2164 O O . VAL B 1 126 ? 2.697 10.711 21.156 1 90.31 126 VAL B O 1
ATOM 2167 N N . GLN B 1 127 ? 0.67 9.93 20.578 1 91.62 127 GLN B N 1
ATOM 2168 C CA . GLN B 1 127 ? 1.22 8.828 19.797 1 91.62 127 GLN B CA 1
ATOM 2169 C C . GLN B 1 127 ? 2.037 9.352 18.609 1 91.62 127 GLN B C 1
ATOM 2171 O O . GLN B 1 127 ? 3.121 8.836 18.328 1 91.62 127 GLN B O 1
ATOM 2176 N N . LEU B 1 128 ? 1.625 10.336 17.984 1 94.81 128 LEU B N 1
ATOM 2177 C CA . LEU B 1 128 ? 2.334 10.891 16.828 1 94.81 128 LEU B CA 1
ATOM 2178 C C . LEU B 1 128 ? 3.578 11.648 17.281 1 94.81 128 LEU B C 1
ATOM 2180 O O . LEU B 1 128 ? 4.59 11.656 16.578 1 94.81 128 LEU B O 1
ATOM 2184 N N . GLN B 1 129 ? 3.443 12.164 18.438 1 93.25 129 GLN B N 1
ATOM 2185 C CA . GLN B 1 129 ? 4.609 12.844 18.984 1 93.25 129 GLN B CA 1
ATOM 2186 C C . GLN B 1 129 ? 5.719 11.852 19.312 1 93.25 129 GLN B C 1
ATOM 2188 O O . GLN B 1 129 ? 6.895 12.109 19.031 1 93.25 129 GLN B O 1
ATOM 2193 N N . ARG B 1 130 ? 5.336 10.773 19.844 1 94.88 130 ARG B N 1
ATOM 2194 C CA . ARG B 1 130 ? 6.309 9.719 20.109 1 94.88 130 ARG B CA 1
ATOM 2195 C C . ARG B 1 130 ? 6.898 9.188 18.812 1 94.88 130 ARG B C 1
ATOM 2197 O O . ARG B 1 130 ? 8.102 8.922 18.734 1 94.88 130 ARG B O 1
ATOM 2204 N N . LEU B 1 131 ? 6.133 9.086 17.875 1 94.31 131 LEU B N 1
ATOM 2205 C CA . LEU B 1 131 ? 6.586 8.633 16.562 1 94.31 131 LEU B CA 1
ATOM 2206 C C . LEU B 1 131 ? 7.621 9.594 15.984 1 94.31 131 LEU B C 1
ATOM 2208 O O . LEU B 1 131 ? 8.672 9.156 15.5 1 94.31 131 LEU B O 1
ATOM 2212 N N . TYR B 1 132 ? 7.266 10.82 16.156 1 95 132 TYR B N 1
ATOM 2213 C CA . TYR B 1 132 ? 8.188 11.852 15.664 1 95 132 TYR B CA 1
ATOM 2214 C C . TYR B 1 132 ? 9.531 11.75 16.375 1 95 132 TYR B C 1
ATOM 2216 O O . TYR B 1 132 ? 10.578 11.742 15.719 1 95 132 TYR B O 1
ATOM 2224 N N . ALA B 1 133 ? 9.516 11.648 17.609 1 95.31 133 ALA B N 1
ATOM 2225 C CA . ALA B 1 133 ? 10.742 11.609 18.422 1 95.31 133 ALA B CA 1
ATOM 2226 C C . ALA B 1 133 ? 11.578 10.375 18.078 1 95.31 133 ALA B C 1
ATOM 2228 O O . ALA B 1 133 ? 12.805 10.461 17.969 1 95.31 133 ALA B O 1
ATOM 2229 N N . GLU B 1 134 ? 10.984 9.297 17.875 1 94.75 134 GLU B N 1
ATOM 2230 C CA . GLU B 1 134 ? 11.648 8.031 17.578 1 94.75 134 GLU B CA 1
ATOM 2231 C C . GLU B 1 134 ? 12.391 8.102 16.234 1 94.75 134 GLU B C 1
ATOM 2233 O O . GLU B 1 134 ? 13.562 7.738 16.156 1 94.75 134 GLU B O 1
ATOM 2238 N N . TYR B 1 135 ? 11.766 8.672 15.312 1 93.38 135 TYR B N 1
ATOM 2239 C CA . TYR B 1 135 ? 12.359 8.648 13.984 1 93.38 135 TYR B CA 1
ATOM 2240 C C . TYR B 1 135 ? 13.32 9.812 13.789 1 93.38 135 TYR B C 1
ATOM 2242 O O . TYR B 1 135 ? 14.273 9.727 13.016 1 93.38 135 TYR B O 1
ATOM 2250 N N . LYS B 1 136 ? 13.008 10.828 14.492 1 93.5 136 LYS B N 1
ATOM 2251 C CA . LYS B 1 136 ? 13.992 11.914 14.5 1 93.5 136 LYS B CA 1
ATOM 2252 C C . LYS B 1 136 ? 15.32 11.445 15.086 1 93.5 136 LYS B C 1
ATOM 2254 O O . LYS B 1 136 ? 16.391 11.758 14.547 1 93.5 136 LYS B O 1
ATOM 2259 N N . GLU B 1 137 ? 15.297 10.703 16.125 1 92.88 137 GLU B N 1
ATOM 2260 C CA . GLU B 1 137 ? 16.484 10.156 16.766 1 92.88 137 GLU B CA 1
ATOM 2261 C C . GLU B 1 137 ? 17.219 9.188 15.836 1 92.88 137 GLU B C 1
ATOM 2263 O O . GLU B 1 137 ? 18.453 9.211 15.742 1 92.88 137 GLU B O 1
ATOM 2268 N N . GLN B 1 138 ? 16.516 8.352 15.172 1 87.88 138 GLN B N 1
ATOM 2269 C CA . GLN B 1 138 ? 17.109 7.375 14.258 1 87.88 138 GLN B CA 1
ATOM 2270 C C . GLN B 1 138 ? 17.812 8.07 13.094 1 87.88 138 GLN B C 1
ATOM 2272 O O . GLN B 1 138 ? 18.859 7.605 12.617 1 87.88 138 GLN B O 1
ATOM 2277 N N . LEU B 1 139 ? 17.281 9.125 12.633 1 85.94 139 LEU B N 1
ATOM 2278 C CA . LEU B 1 139 ? 17.875 9.891 11.539 1 85.94 139 LEU B CA 1
ATOM 2279 C C . LEU B 1 139 ? 19.172 10.555 11.984 1 85.94 139 LEU B C 1
ATOM 2281 O O . LEU B 1 139 ? 20.141 10.641 11.211 1 85.94 139 LEU B O 1
ATOM 2285 N N . GLU B 1 140 ? 19.203 10.953 13.141 1 85.38 140 GLU B N 1
ATOM 2286 C CA . GLU B 1 140 ? 20.375 11.633 13.688 1 85.38 140 GLU B CA 1
ATOM 2287 C C . GLU B 1 140 ? 21.484 10.633 14.016 1 85.38 140 GLU B C 1
ATOM 2289 O O . GLU B 1 140 ? 22.672 10.938 13.844 1 85.38 140 GLU B O 1
ATOM 2294 N N . THR B 1 141 ? 21.078 9.469 14.508 1 79.62 141 THR B N 1
ATOM 2295 C CA . THR B 1 141 ? 22.062 8.438 14.852 1 79.62 141 THR B CA 1
ATOM 2296 C C . THR B 1 141 ? 22.625 7.797 13.586 1 79.62 141 THR B C 1
ATOM 2298 O O . THR B 1 141 ? 23.812 7.434 13.547 1 79.62 141 THR B O 1
ATOM 2301 N N . GLY B 1 142 ? 21.828 7.504 12.609 1 63.62 142 GLY B N 1
ATOM 2302 C CA . GLY B 1 142 ? 22.344 6.984 11.352 1 63.62 142 GLY B CA 1
ATOM 2303 C C . GLY B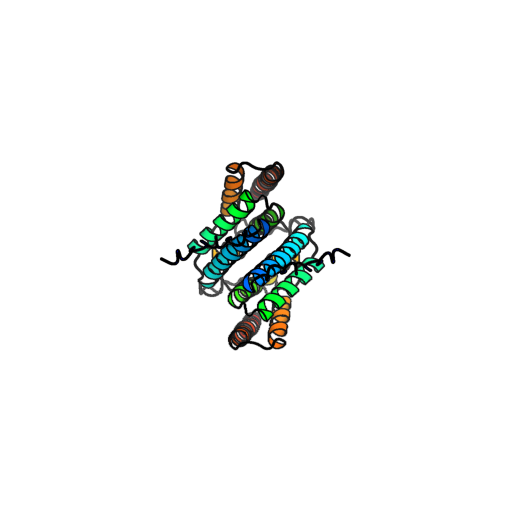 1 142 ? 23.297 7.938 10.648 1 63.62 142 GLY B C 1
ATOM 2304 O O . GLY B 1 142 ? 24.188 7.504 9.914 1 63.62 142 GLY B O 1
ATOM 2305 N N . ALA B 1 143 ? 23.109 9.141 10.734 1 57.31 143 ALA B N 1
ATOM 2306 C CA . ALA B 1 143 ? 24.016 10.164 10.227 1 57.31 143 ALA B CA 1
ATOM 2307 C C . ALA B 1 143 ? 25.344 10.141 10.977 1 57.31 143 ALA B C 1
ATOM 2309 O O . ALA B 1 143 ? 26.406 10.414 10.398 1 57.31 143 ALA B O 1
ATOM 2310 N N . VAL B 1 144 ? 25.344 9.828 12.219 1 50.78 144 VAL B N 1
ATOM 2311 C CA . VAL B 1 144 ? 26.562 9.805 13.023 1 50.78 144 VAL B CA 1
ATOM 2312 C C . VAL B 1 144 ? 27.406 8.578 12.648 1 50.78 144 VAL B C 1
ATOM 2314 O O . VAL B 1 144 ? 28.625 8.625 12.688 1 50.78 144 VAL B O 1
ATOM 2317 N N . ASP B 1 145 ? 26.859 7.523 12.406 1 47.56 145 ASP B N 1
ATOM 2318 C CA . ASP B 1 145 ? 27.703 6.383 12.039 1 47.56 145 ASP B CA 1
ATOM 2319 C C . ASP B 1 145 ? 28.375 6.609 10.695 1 47.56 145 ASP B C 1
ATOM 2321 O O . ASP B 1 145 ? 29.234 5.828 10.289 1 47.56 145 ASP B O 1
ATOM 2325 N N . MET B 1 146 ? 27.922 7.504 9.977 1 41.62 146 MET B N 1
ATOM 2326 C CA . MET B 1 146 ? 28.547 7.84 8.695 1 41.62 146 MET B CA 1
ATOM 2327 C C . MET B 1 146 ? 29.75 8.742 8.898 1 41.62 146 MET B C 1
ATOM 2329 O O . MET B 1 146 ? 30.453 9.062 7.945 1 41.62 146 MET B O 1
ATOM 2333 N N . ILE B 1 147 ? 30.047 9.164 10.039 1 34.84 147 ILE B N 1
ATOM 2334 C CA . ILE B 1 147 ? 31.312 9.859 10.227 1 34.84 147 ILE B CA 1
ATOM 2335 C C . ILE B 1 147 ? 32.406 8.852 10.578 1 34.84 147 ILE B C 1
ATOM 2337 O O . ILE B 1 147 ? 32.219 8.016 11.469 1 34.84 147 ILE B O 1
#

Foldseek 3Di:
DPPPPPPPPPPPPPDQDPVNVLVVVLVVLVVQLVVCVVVLPQVSNLVSVLVNLLSCQQVVVLVVVVVLLCQLLVPPVPPPDPPPPCCPDPPCVQVVGGPNCVSNVDRSLVSSVVSLVSNVVDPGDPSSVVVSVVSVVVSVVVVVVND/DPPPPPPPPPPPPPDQDPVNVLVVVLVVLVVQLVVCVVVLPQVSNLVSVLVNLLSCQQVVVLVVVVVLLCQLLVPPVPPDDPPPPCCPDPPVVQVVGGPNCVSNVDRSLVSSVVSLVSNVVDPGDPSSVVVSVVSVVVSVVVVVVND

Nearest PDB structures (foldseek):
  5yje-assembly1_A  TM=8.036E-01  e=1.012E-03  Homo sapiens
  5yje-assembly1_A  TM=8.082E-01  e=1.112E-03  Homo sapiens

Secondary structure (DSSP, 8-state):
-----------------HHHHHHHHHHHHHHHHHHHHHTT-HHHHHHHHHHHHHHHHHHT-HHHHHHHHHHHHTGGGTTT--------STTTTTTS--HHHHHHTS-HHHHHHHHHHHHHHS---HHHHHHHHHHHHHHHHHHHTT-/-----------------HHHHHHHHHHHHHHHHHHHHHTT-HHHHHHHHHHHHHHHHHHT-HHHHHHHHHHHHTGGGTTT--------STTTTTTS--HHHHHHTS-HHHHHHHHHHHHHHS---HHHHHHHHHHHHHHHHHHHTT-

Solvent-accessible surface area (backbone atoms only — not comparable to full-atom values): 17262 Å² total; per-residue (Å²): 133,83,77,75,77,75,71,78,74,74,75,75,71,81,79,74,50,70,67,53,51,54,34,52,51,51,47,49,44,49,50,52,32,39,50,20,57,74,66,67,34,35,69,55,28,52,51,38,50,50,50,48,50,51,51,34,61,77,69,63,42,58,65,60,49,48,56,52,49,42,53,48,66,61,46,78,63,62,69,73,57,82,73,75,68,71,79,62,59,85,70,51,69,62,60,59,44,44,73,64,25,68,57,46,75,42,64,39,63,60,51,49,53,53,54,48,53,51,52,69,71,42,90,60,52,72,67,53,51,51,50,42,53,55,51,53,50,50,55,55,52,59,56,52,70,71,102,135,84,78,75,76,76,74,77,72,74,77,73,70,80,80,73,52,68,68,54,50,53,32,52,50,51,48,49,46,49,49,52,34,39,50,20,57,74,67,65,35,35,68,55,27,52,52,38,51,52,51,47,49,52,49,33,59,76,69,63,41,58,65,60,49,49,56,55,50,41,54,48,66,61,50,76,66,66,69,71,67,83,75,75,69,70,79,60,60,82,71,52,68,63,62,58,44,46,72,64,23,68,57,46,76,42,62,40,63,61,51,49,52,53,53,47,52,52,52,68,73,42,92,60,52,71,66,53,50,50,51,42,54,54,51,52,49,51,54,54,51,59,56,53,72,70,104

Radius of gyration: 23.88 Å; Cα contacts (8 Å, |Δi|>4): 217; chains: 2; bounding box: 91×43×43 Å

pLDDT: mean 75.4, std 22.66, range [29.23, 97.88]